Protein AF-A0A497BVE5-F1 (afdb_monomer_lite)

pLDDT: mean 70.33, std 19.02, range [39.22, 95.19]

Sequence (226 aa):
MTNMKIKPQHQETLQRAEALALQGHAAFGSSKENSFDLEADMTDLEQAGIMAPGQAQTVASAMAGPSPVVSPVAPPVQVEAPLQSPAIEEEPKEEGLSQDPVKRLDQVHKILSEQFPACPSKADLQQWKSIHGNIFFLQLDDEVFIYRYLKRQEWVQLNADPIWVKLNQDQKNEKLFVRCVLFPAFGPLDLLGREAGLIDALVGQIEMQSMFVDPYALAANSTIKL

Foldseek 3Di:
DDDDDDDPPVVVVVVVVVVVVPPPPPDDDDDDDDDDDDPDDDDDDDDDDDDDDDDDDDDDDDDDDDDDDDDDDDDDDDDDDDDDDDDDDDDDPPPDQDPPPLSNLVVVQVVCVVLPVPDDDSVLVVVCCVPQPKWKWFDDDSDIWIWGADDPVNVVVLVVDPVNVPDDPVVVLVVNCQVTIPPPNDDPPNCPPDDPCPSVLVSVVNCCNNVVDDVVVNPDGDMDID

Secondary structure (DSSP, 8-state):
-------GGGHHHHHHHHHHHSSSS--------------------------------------------------PPPP-------------------SSHHHHHHHHHHHHHHH-TTPPPHHHHHHHHHHHS-EEEEEETTEEEEEEPPPHHHHHHHHH-HHHHHS-HHHHHHHHHHHHEEES---TTTTTTS-TTHHHHHHHHHHHHTTSS-GGGSTTS-PEE-

Radius of gyration: 32.66 Å; chains: 1; bounding box: 87×85×74 Å

Structure (mmCIF, N/CA/C/O backbone):
data_AF-A0A497BVE5-F1
#
_entry.id   AF-A0A497BVE5-F1
#
loop_
_atom_site.group_PDB
_atom_site.id
_atom_site.type_symbol
_atom_site.label_atom_id
_atom_site.label_alt_id
_atom_site.label_comp_id
_atom_site.label_asym_id
_atom_site.label_entity_id
_atom_site.label_seq_id
_atom_site.pdbx_PDB_ins_code
_atom_site.Cartn_x
_atom_site.Cartn_y
_atom_site.Cartn_z
_atom_site.occupancy
_atom_site.B_iso_or_equiv
_atom_site.auth_seq_id
_atom_site.auth_comp_id
_atom_site.auth_asym_id
_atom_site.auth_atom_id
_atom_site.pdbx_PDB_model_num
ATOM 1 N N . MET A 1 1 ? -1.881 -53.841 23.954 1.00 43.75 1 MET A N 1
ATOM 2 C CA . MET A 1 1 ? -0.699 -53.244 24.611 1.00 43.75 1 MET A CA 1
ATOM 3 C C . MET A 1 1 ? 0.537 -53.694 23.847 1.00 43.75 1 MET A C 1
ATOM 5 O O . MET A 1 1 ? 1.033 -54.786 24.081 1.00 43.75 1 MET A O 1
ATOM 9 N N . THR A 1 2 ? 0.967 -52.909 22.863 1.00 48.16 2 THR A N 1
ATOM 10 C CA . THR A 1 2 ? 2.058 -53.248 21.936 1.00 48.16 2 THR A CA 1
ATOM 11 C C . THR A 1 2 ? 3.145 -52.190 22.087 1.00 48.16 2 THR A C 1
ATOM 13 O O . THR A 1 2 ? 2.969 -51.049 21.674 1.00 48.16 2 THR A O 1
ATOM 16 N N . ASN A 1 3 ? 4.244 -52.562 22.745 1.00 47.22 3 ASN A N 1
ATOM 17 C CA . ASN A 1 3 ? 5.408 -51.705 22.969 1.00 47.22 3 ASN A CA 1
ATOM 18 C C . ASN A 1 3 ? 6.236 -51.608 21.679 1.00 47.22 3 ASN A C 1
ATOM 20 O O . ASN A 1 3 ? 6.893 -52.576 21.289 1.00 47.22 3 ASN A O 1
ATOM 24 N N . MET A 1 4 ? 6.219 -50.446 21.023 1.00 55.72 4 MET A N 1
ATOM 25 C CA . MET A 1 4 ? 7.115 -50.148 19.905 1.00 55.72 4 MET A CA 1
ATOM 26 C C . MET A 1 4 ? 8.491 -49.729 20.438 1.00 55.72 4 MET A C 1
ATOM 28 O O . MET A 1 4 ? 8.654 -48.672 21.040 1.00 55.72 4 MET A O 1
ATOM 32 N N . LYS A 1 5 ? 9.494 -50.580 20.201 1.00 56.22 5 LYS A N 1
ATOM 33 C CA . LYS A 1 5 ? 10.919 -50.282 20.397 1.00 56.22 5 LYS A CA 1
ATOM 34 C C . LYS A 1 5 ? 11.373 -49.273 19.338 1.00 56.22 5 LYS A C 1
ATOM 36 O O . LYS A 1 5 ? 11.512 -49.620 18.167 1.00 56.22 5 LYS A O 1
ATOM 41 N N . ILE A 1 6 ? 11.602 -48.034 19.762 1.00 58.66 6 ILE A N 1
ATOM 42 C CA . ILE A 1 6 ? 12.194 -46.974 18.939 1.00 58.66 6 ILE A CA 1
ATOM 43 C C . ILE A 1 6 ? 13.688 -47.286 18.761 1.00 58.66 6 ILE A C 1
ATOM 45 O O . ILE A 1 6 ? 14.388 -47.605 19.722 1.00 58.66 6 ILE A O 1
ATOM 49 N N . LYS A 1 7 ? 14.158 -47.268 17.509 1.00 55.59 7 LYS A N 1
ATOM 50 C CA . LYS A 1 7 ? 15.545 -47.578 17.134 1.00 55.59 7 LYS A CA 1
ATOM 51 C C . LYS A 1 7 ? 16.508 -46.478 17.633 1.00 55.59 7 LYS A C 1
ATOM 53 O O . LYS A 1 7 ? 16.172 -45.300 17.532 1.00 55.59 7 LYS A O 1
ATOM 58 N N . PRO A 1 8 ? 17.729 -46.832 18.074 1.00 56.91 8 PRO A N 1
ATOM 59 C CA . PRO A 1 8 ? 18.673 -45.921 18.737 1.00 56.91 8 PRO A CA 1
ATOM 60 C C . PRO A 1 8 ? 19.319 -44.847 17.840 1.00 56.91 8 PRO A C 1
ATOM 62 O O . PRO A 1 8 ? 20.098 -44.044 18.333 1.00 56.91 8 PRO A O 1
ATOM 65 N N . GLN A 1 9 ? 18.997 -44.771 16.543 1.00 54.72 9 GLN A N 1
ATOM 66 C CA . GLN A 1 9 ? 19.606 -43.781 15.640 1.00 54.72 9 GLN A CA 1
ATOM 67 C C . GLN A 1 9 ? 18.958 -42.388 15.656 1.00 54.72 9 GLN A C 1
ATOM 69 O O . GLN A 1 9 ? 19.494 -41.471 15.044 1.00 54.72 9 GLN A O 1
ATOM 74 N N . HIS A 1 10 ? 17.839 -42.191 16.358 1.00 55.78 10 HIS A N 1
ATOM 75 C CA . HIS A 1 10 ? 17.181 -40.877 16.431 1.00 55.78 10 HIS A CA 1
ATOM 76 C C . HIS A 1 10 ? 17.547 -40.047 17.667 1.00 55.78 10 HIS A C 1
ATOM 78 O O . HIS A 1 10 ? 17.205 -38.871 17.740 1.00 55.78 10 HIS A O 1
ATOM 84 N N . GLN A 1 11 ? 18.265 -40.630 18.629 1.00 56.69 11 GLN A N 1
ATOM 85 C CA . GLN A 1 11 ? 18.620 -39.930 19.865 1.00 56.69 11 GLN A CA 1
ATOM 86 C C . GLN A 1 11 ? 19.861 -39.037 19.698 1.00 56.69 11 GLN A C 1
ATOM 88 O O . GLN A 1 11 ? 19.972 -38.002 20.349 1.00 56.69 11 GLN A O 1
ATOM 93 N N . GLU A 1 12 ? 20.754 -39.383 18.767 1.00 56.56 12 GLU A N 1
ATOM 94 C CA . GLU A 1 12 ? 21.994 -38.636 18.516 1.00 56.56 12 GLU A CA 1
ATOM 95 C C . GLU A 1 12 ? 21.750 -37.336 17.725 1.00 56.56 12 GLU A C 1
ATOM 97 O O . GLU A 1 12 ? 22.454 -36.343 17.900 1.00 56.56 12 GLU A O 1
ATOM 102 N N . THR A 1 13 ? 20.699 -37.291 16.898 1.00 58.03 13 THR A N 1
ATOM 103 C CA . THR A 1 13 ? 20.343 -36.094 16.116 1.00 58.03 13 THR A CA 1
ATOM 104 C C . THR A 1 13 ? 19.732 -34.994 16.988 1.00 58.03 13 THR A C 1
ATOM 106 O O . THR A 1 13 ? 19.960 -33.814 16.734 1.00 58.03 13 THR A O 1
ATOM 109 N N . LEU A 1 14 ? 19.010 -35.371 18.048 1.00 55.72 14 LEU A N 1
ATOM 110 C CA . LEU A 1 14 ? 18.392 -34.432 18.988 1.00 55.72 14 LEU A CA 1
ATOM 111 C C . LEU A 1 14 ? 19.425 -33.785 19.923 1.00 55.72 14 LEU A C 1
ATOM 113 O O . LEU A 1 14 ? 19.377 -32.577 20.133 1.00 55.72 14 LEU A O 1
ATOM 117 N N . GLN A 1 15 ? 20.433 -34.535 20.380 1.00 60.16 15 GLN A N 1
ATOM 118 C CA . GLN A 1 15 ? 21.501 -33.968 21.218 1.00 60.16 15 GLN A CA 1
ATOM 119 C C . GLN A 1 15 ? 22.413 -32.992 20.458 1.00 60.16 15 GLN A C 1
ATOM 121 O O . GLN A 1 15 ? 22.968 -32.066 21.049 1.00 60.16 15 GLN A O 1
ATOM 126 N N . ARG A 1 16 ? 22.546 -33.145 19.133 1.00 57.59 16 ARG A N 1
ATOM 127 C CA . ARG A 1 16 ? 23.357 -32.238 18.306 1.00 57.59 16 ARG A CA 1
ATOM 128 C C . ARG A 1 16 ? 22.659 -30.903 18.015 1.00 57.59 16 ARG A C 1
ATOM 130 O O . ARG A 1 16 ? 23.346 -29.914 17.775 1.00 57.59 16 ARG A O 1
ATOM 137 N N . ALA A 1 17 ? 21.325 -30.861 18.073 1.00 56.47 17 ALA A N 1
ATOM 138 C CA . ALA A 1 17 ? 20.549 -29.634 17.888 1.00 56.47 17 ALA A CA 1
ATOM 139 C C . ALA A 1 17 ? 20.583 -28.723 19.132 1.00 56.47 17 ALA A C 1
ATOM 141 O O . ALA A 1 17 ? 20.681 -27.507 18.985 1.00 56.47 17 ALA A O 1
ATOM 142 N N . GLU A 1 18 ? 20.596 -29.281 20.349 1.00 56.81 18 GLU A N 1
ATOM 143 C CA . GLU A 1 18 ? 20.697 -28.476 21.581 1.00 56.81 18 GLU A CA 1
ATOM 144 C C . GLU A 1 18 ? 22.086 -27.844 21.783 1.00 56.81 18 GLU A C 1
ATOM 146 O O . GLU A 1 18 ? 22.188 -26.730 22.295 1.00 56.81 18 GLU A O 1
ATOM 151 N N . ALA A 1 19 ? 23.162 -28.485 21.314 1.00 54.94 19 ALA A N 1
ATOM 152 C CA . ALA A 1 19 ? 24.517 -27.937 21.436 1.00 54.94 19 ALA A CA 1
ATOM 153 C C . ALA A 1 19 ? 24.756 -26.674 20.579 1.00 54.94 19 ALA A C 1
ATOM 155 O O . ALA A 1 19 ? 25.631 -25.870 20.898 1.00 54.94 19 ALA A O 1
ATOM 156 N N . LEU A 1 20 ? 23.970 -26.467 19.516 1.00 55.69 20 LEU A N 1
ATOM 157 C CA . LEU A 1 20 ? 24.092 -25.309 18.619 1.00 55.69 20 LEU A CA 1
ATOM 158 C C . LEU A 1 20 ? 23.331 -24.070 19.122 1.00 55.69 20 LEU A C 1
ATOM 160 O O . LEU A 1 20 ? 23.640 -22.956 18.705 1.00 55.69 20 LEU A O 1
ATOM 164 N N . ALA A 1 21 ? 22.393 -24.232 20.061 1.00 53.00 21 ALA A N 1
ATOM 165 C CA . ALA A 1 21 ? 21.618 -23.124 20.624 1.00 53.00 21 ALA A CA 1
ATOM 166 C C . ALA A 1 21 ? 22.360 -22.352 21.737 1.00 53.00 21 ALA A C 1
ATOM 168 O O . ALA A 1 21 ? 22.013 -21.212 22.036 1.00 53.00 21 ALA A O 1
ATOM 169 N N . LEU A 1 22 ? 23.410 -22.932 22.332 1.00 51.59 22 LEU A N 1
ATOM 170 C CA . LEU A 1 22 ? 24.156 -22.326 23.446 1.00 51.59 22 LEU A CA 1
ATOM 171 C C . LEU A 1 22 ? 25.3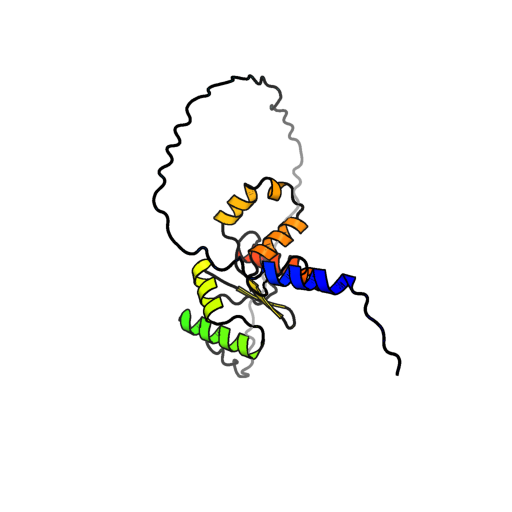93 -21.514 23.025 1.00 51.59 22 LEU A C 1
ATOM 173 O O . LEU A 1 22 ? 26.017 -20.882 23.873 1.00 51.59 22 LEU A O 1
ATOM 177 N N . GLN A 1 23 ? 25.740 -21.477 21.734 1.00 52.12 23 GLN A N 1
ATOM 178 C CA . GLN A 1 23 ? 26.940 -20.775 21.249 1.00 52.12 23 GLN A CA 1
ATOM 179 C C . GLN A 1 23 ? 26.662 -19.369 20.676 1.00 52.12 23 GLN A C 1
ATOM 181 O O . GLN A 1 23 ? 27.595 -18.666 20.301 1.00 52.12 23 GLN A O 1
ATOM 186 N N . GLY A 1 24 ? 25.399 -18.925 20.643 1.00 47.12 24 GLY A N 1
ATOM 187 C CA . GLY A 1 24 ? 24.989 -17.655 20.020 1.00 47.12 24 GLY A CA 1
ATOM 188 C C . GLY A 1 24 ? 24.884 -16.425 20.935 1.00 47.12 24 GLY A C 1
ATOM 189 O O . GLY A 1 24 ? 24.579 -15.345 20.442 1.00 47.12 24 GLY A O 1
ATOM 190 N N . HIS A 1 25 ? 25.117 -16.540 22.248 1.00 49.88 25 HIS A N 1
ATOM 191 C CA . HIS A 1 25 ? 24.828 -15.463 23.219 1.00 49.88 25 HIS A CA 1
ATOM 192 C C . HIS A 1 25 ? 26.053 -14.841 23.913 1.00 49.88 25 HIS A C 1
ATOM 194 O O . HIS A 1 25 ? 25.940 -14.293 25.007 1.00 49.88 25 HIS A O 1
ATOM 200 N N . ALA A 1 26 ? 27.225 -14.852 23.275 1.00 50.94 26 ALA A N 1
ATOM 201 C CA . ALA A 1 26 ? 28.410 -14.176 23.812 1.00 50.94 26 ALA A CA 1
ATOM 202 C C . ALA A 1 26 ? 29.234 -13.474 22.720 1.00 50.94 26 ALA A C 1
ATOM 204 O O . ALA A 1 26 ? 30.356 -13.870 22.428 1.00 50.94 26 ALA A O 1
ATOM 205 N N . ALA A 1 27 ? 28.683 -12.420 22.114 1.00 47.59 27 ALA A N 1
ATOM 206 C CA . ALA A 1 27 ? 29.469 -11.462 21.329 1.00 47.59 27 ALA A CA 1
ATOM 207 C C . ALA A 1 27 ? 28.805 -10.074 21.322 1.00 47.59 27 ALA A C 1
ATOM 209 O O . ALA A 1 27 ? 28.467 -9.523 20.279 1.00 47.59 27 ALA A O 1
ATOM 210 N N . PHE A 1 28 ? 28.600 -9.508 22.513 1.00 45.62 28 PHE A N 1
ATOM 211 C CA . PHE A 1 28 ? 28.356 -8.078 22.689 1.00 45.62 28 PHE A CA 1
ATOM 212 C C . PHE A 1 28 ? 29.587 -7.494 23.388 1.00 45.62 28 PHE A C 1
ATOM 214 O O . PHE A 1 28 ? 29.815 -7.770 24.564 1.00 45.62 28 PHE A O 1
ATOM 221 N N . GLY A 1 29 ? 30.404 -6.726 22.663 1.00 40.31 29 GLY A N 1
ATOM 222 C CA . GLY A 1 29 ? 31.497 -5.970 23.273 1.00 40.31 29 GLY A CA 1
ATOM 223 C C . GLY A 1 29 ? 32.667 -5.625 22.351 1.00 40.31 29 GLY A C 1
ATOM 224 O O . GLY A 1 29 ? 33.556 -6.439 22.155 1.00 40.31 29 GLY A O 1
ATOM 225 N N . SER A 1 30 ? 32.714 -4.350 21.953 1.00 46.59 30 SER A N 1
ATOM 226 C CA . SER A 1 30 ? 33.932 -3.526 21.850 1.00 46.59 30 SER A CA 1
ATOM 227 C C . SER A 1 30 ? 34.953 -3.791 20.726 1.00 46.59 30 SER A C 1
ATOM 229 O O . SER A 1 30 ? 35.772 -4.700 20.806 1.00 46.59 30 SER A O 1
ATOM 231 N N . SER A 1 31 ? 34.997 -2.885 19.741 1.00 44.16 31 SER A N 1
ATOM 232 C CA . SER A 1 31 ? 36.215 -2.359 19.076 1.00 44.16 31 SER A CA 1
ATOM 233 C C . SER A 1 31 ? 35.780 -1.198 18.174 1.00 44.16 31 SER A C 1
ATOM 235 O O . SER A 1 31 ? 34.932 -1.378 17.309 1.00 44.16 31 SER A O 1
ATOM 237 N N . LYS A 1 32 ? 36.066 0.060 18.528 1.00 46.16 32 LYS A N 1
ATOM 238 C CA . LYS A 1 32 ? 37.313 0.795 18.244 1.00 46.16 32 LYS A CA 1
ATOM 239 C C . LYS A 1 32 ? 37.744 0.721 16.777 1.00 46.16 32 LYS A C 1
ATOM 241 O O . LYS A 1 32 ? 38.195 -0.314 16.312 1.00 46.16 32 LYS A O 1
ATOM 246 N N . GLU A 1 33 ? 37.591 1.873 16.122 1.00 52.62 33 GLU A N 1
ATOM 247 C CA . GLU A 1 33 ? 38.608 2.530 15.297 1.00 52.62 33 GLU A CA 1
ATOM 248 C C . GLU A 1 33 ? 39.354 1.617 14.319 1.00 52.62 33 GLU A C 1
ATOM 250 O O . GLU A 1 33 ? 40.388 1.053 14.653 1.00 52.62 33 GLU A O 1
ATOM 255 N N . ASN A 1 34 ? 38.874 1.561 13.076 1.00 43.50 34 ASN A N 1
ATOM 256 C CA . ASN A 1 34 ? 39.740 1.259 11.945 1.00 43.50 34 ASN A CA 1
ATOM 257 C C . ASN A 1 34 ? 39.476 2.277 10.834 1.00 43.50 34 ASN A C 1
ATOM 259 O O . ASN A 1 34 ? 38.485 2.205 10.108 1.00 43.50 34 ASN A O 1
ATOM 263 N N . SER A 1 35 ? 40.376 3.259 10.776 1.00 49.34 35 SER A N 1
ATOM 264 C CA . SER A 1 35 ? 40.648 4.080 9.603 1.00 49.34 35 SER A CA 1
ATOM 265 C C . SER A 1 35 ? 41.028 3.146 8.460 1.00 49.34 35 SER A C 1
ATOM 267 O O . SER A 1 35 ? 41.951 2.345 8.611 1.00 49.34 35 SER A O 1
ATOM 269 N N . PHE A 1 36 ? 40.310 3.216 7.347 1.00 44.09 36 PHE A N 1
ATOM 270 C CA . PHE A 1 36 ? 40.710 2.552 6.116 1.00 44.09 36 PHE A CA 1
ATOM 271 C C . PHE A 1 36 ? 40.737 3.609 5.018 1.00 44.09 36 PHE A C 1
ATOM 273 O O . PHE A 1 36 ? 39.707 3.974 4.452 1.00 44.09 36 PHE A O 1
ATOM 280 N N . ASP A 1 37 ? 41.938 4.142 4.808 1.00 48.84 37 ASP A N 1
ATOM 281 C CA . ASP A 1 37 ? 42.332 4.872 3.614 1.00 48.84 37 ASP A CA 1
ATOM 282 C C . ASP A 1 37 ? 41.996 4.037 2.377 1.00 48.84 37 ASP A C 1
ATOM 284 O O . ASP A 1 37 ? 42.412 2.884 2.248 1.00 48.84 37 ASP A O 1
ATOM 288 N N . LEU A 1 38 ? 41.228 4.631 1.468 1.00 54.12 38 LEU A N 1
ATOM 289 C CA . LEU A 1 38 ? 40.965 4.083 0.145 1.00 54.12 38 LEU A CA 1
ATOM 290 C C . LEU A 1 38 ? 41.397 5.129 -0.886 1.00 54.12 38 LEU A C 1
ATOM 292 O O . LEU A 1 38 ? 40.584 5.774 -1.544 1.00 54.12 38 LEU A O 1
ATOM 296 N N . GLU A 1 39 ? 42.713 5.309 -0.988 1.00 48.97 39 GLU A N 1
ATOM 297 C CA . GLU A 1 39 ? 43.341 5.779 -2.219 1.00 48.97 39 GLU A CA 1
ATOM 298 C C . GLU A 1 39 ? 43.291 4.626 -3.229 1.00 48.97 39 GLU A C 1
ATOM 300 O O . GLU A 1 39 ? 43.997 3.626 -3.100 1.00 48.97 39 GLU A O 1
ATOM 305 N N . ALA A 1 40 ? 42.419 4.754 -4.227 1.00 53.69 40 ALA A N 1
ATOM 306 C CA . ALA A 1 40 ? 42.476 3.966 -5.449 1.00 53.69 40 ALA A CA 1
ATOM 307 C C . ALA A 1 40 ? 42.681 4.933 -6.615 1.00 53.69 40 ALA A C 1
ATOM 309 O O . ALA A 1 40 ? 41.759 5.599 -7.086 1.00 53.69 40 ALA A O 1
ATOM 310 N N . ASP A 1 41 ? 43.947 5.020 -6.994 1.00 45.97 41 ASP A N 1
ATOM 311 C CA . ASP A 1 41 ? 44.478 5.648 -8.188 1.00 45.97 41 ASP A CA 1
ATOM 312 C C . ASP A 1 41 ? 44.176 4.808 -9.447 1.00 45.97 41 ASP A C 1
ATOM 314 O O . ASP A 1 41 ? 44.023 3.588 -9.378 1.00 45.97 41 ASP A O 1
ATOM 318 N N . MET A 1 42 ? 44.170 5.501 -10.590 1.00 44.16 42 MET A N 1
ATOM 319 C CA . MET A 1 42 ? 44.352 4.995 -11.956 1.00 44.16 42 MET A CA 1
ATOM 320 C C . MET A 1 42 ? 43.354 3.964 -12.521 1.00 44.16 42 MET A C 1
ATOM 322 O O . MET A 1 42 ? 43.432 2.766 -12.270 1.00 44.16 42 MET A O 1
ATOM 326 N N . THR A 1 43 ? 42.565 4.385 -13.518 1.00 56.88 43 THR A N 1
ATOM 327 C CA . THR A 1 43 ? 42.919 4.097 -14.927 1.00 56.88 43 THR A CA 1
ATOM 328 C C . THR A 1 43 ? 42.036 4.861 -15.916 1.00 56.88 43 THR A C 1
ATOM 330 O O . THR A 1 43 ? 40.827 4.676 -16.012 1.00 56.88 43 THR A O 1
ATOM 333 N N . ASP A 1 44 ? 42.718 5.728 -16.655 1.00 52.38 44 ASP A N 1
ATOM 334 C CA . ASP A 1 44 ? 42.371 6.272 -17.962 1.00 52.38 44 ASP A CA 1
ATOM 335 C C . ASP A 1 44 ? 42.436 5.123 -18.986 1.00 52.38 44 ASP A C 1
ATOM 337 O O . ASP A 1 44 ? 43.468 4.452 -19.043 1.00 52.38 44 ASP A O 1
ATOM 341 N N . LEU A 1 45 ? 41.363 4.845 -19.741 1.00 51.22 45 LEU A N 1
ATOM 342 C CA . LEU A 1 45 ? 41.444 4.063 -20.983 1.00 51.22 45 LEU A CA 1
ATOM 343 C C . LEU A 1 45 ? 40.172 4.195 -21.853 1.00 51.22 45 LEU A C 1
ATOM 345 O O . LEU A 1 45 ? 39.066 3.909 -21.404 1.00 51.22 45 LEU A O 1
ATOM 349 N N . GLU A 1 46 ? 40.410 4.548 -23.124 1.00 50.00 46 GLU A N 1
ATOM 350 C CA . GLU A 1 46 ? 39.580 4.344 -24.334 1.00 50.00 46 GLU A CA 1
ATOM 351 C C . GLU A 1 46 ? 38.267 5.148 -24.426 1.00 50.00 46 GLU A C 1
ATOM 353 O O . GLU A 1 46 ? 37.297 4.913 -23.721 1.00 50.00 46 GLU A O 1
ATOM 358 N N . 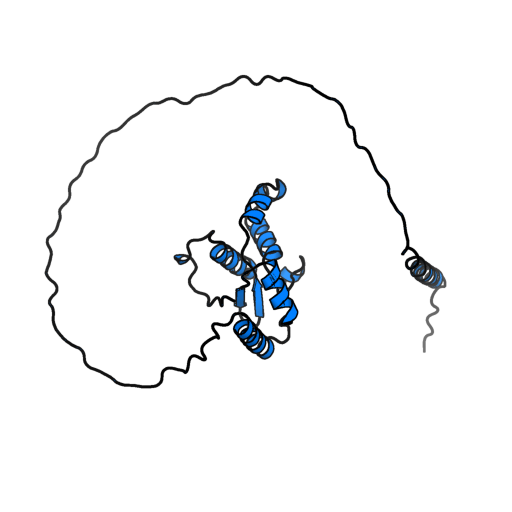GLN A 1 47 ? 38.101 6.150 -25.297 1.00 52.38 47 GLN A N 1
ATOM 359 C CA . GLN A 1 47 ? 38.533 6.320 -26.693 1.00 52.38 47 GLN A CA 1
ATOM 360 C C . GLN A 1 47 ? 38.054 5.213 -27.654 1.00 52.38 47 GLN A C 1
ATOM 362 O O . GLN A 1 47 ? 38.836 4.538 -28.306 1.00 52.38 47 GLN A O 1
ATOM 367 N N . ALA A 1 48 ? 36.733 5.112 -27.812 1.00 45.81 48 ALA A N 1
ATOM 368 C CA . ALA A 1 48 ? 36.073 4.627 -29.026 1.00 45.81 48 ALA A CA 1
ATOM 369 C C . ALA A 1 48 ? 34.835 5.524 -29.243 1.00 45.81 48 ALA A C 1
ATOM 371 O O . ALA A 1 48 ? 34.014 5.683 -28.350 1.00 45.81 48 ALA A O 1
ATOM 372 N N . GLY A 1 49 ? 34.674 6.267 -30.336 1.00 45.31 49 GLY A N 1
ATOM 373 C CA . GLY A 1 49 ? 34.824 5.794 -31.703 1.00 45.31 49 GLY A CA 1
ATOM 374 C C . GLY A 1 49 ? 33.511 5.161 -32.161 1.00 45.31 49 GLY A C 1
ATOM 375 O O . GLY A 1 49 ? 33.476 3.962 -32.395 1.00 45.31 49 GLY A O 1
ATOM 376 N N . ILE A 1 50 ? 32.427 5.943 -32.272 1.00 52.16 50 ILE A N 1
ATOM 377 C CA . ILE A 1 50 ? 31.204 5.487 -32.946 1.00 52.16 50 ILE A CA 1
ATOM 378 C C . ILE A 1 50 ? 30.758 6.551 -33.948 1.00 52.16 50 ILE A C 1
ATOM 380 O O . ILE A 1 50 ? 30.256 7.620 -33.603 1.00 52.16 50 ILE A O 1
ATOM 384 N N . MET A 1 51 ? 31.024 6.227 -35.211 1.00 44.84 51 MET A N 1
ATOM 385 C CA . MET A 1 51 ? 30.519 6.889 -36.405 1.00 44.84 51 MET A CA 1
ATOM 386 C C . MET A 1 51 ? 29.009 6.639 -36.564 1.00 44.84 51 MET A C 1
ATOM 388 O O . MET A 1 51 ? 28.487 5.608 -36.148 1.00 44.84 51 MET A O 1
ATOM 392 N N . ALA A 1 52 ? 28.343 7.611 -37.190 1.00 47.56 52 ALA A N 1
ATOM 393 C CA . ALA A 1 52 ? 26.922 7.680 -37.553 1.00 47.56 52 ALA A CA 1
ATOM 394 C C . ALA A 1 52 ? 26.415 6.463 -38.378 1.00 47.56 52 ALA A C 1
ATOM 396 O O . ALA A 1 52 ? 27.247 5.701 -38.874 1.00 47.56 52 ALA A O 1
ATOM 397 N N . PRO A 1 53 ? 25.092 6.282 -38.616 1.00 52.81 53 PRO A N 1
ATOM 398 C CA . PRO A 1 53 ? 24.363 7.135 -39.576 1.00 52.81 53 PRO A CA 1
ATOM 399 C C . PRO A 1 53 ? 22.850 7.323 -39.302 1.00 52.81 53 PRO A C 1
ATOM 401 O O . PRO A 1 53 ? 22.227 6.568 -38.566 1.00 52.81 53 PRO A O 1
ATOM 404 N N . GLY A 1 54 ? 22.225 8.260 -40.026 1.00 39.22 54 GLY A N 1
ATOM 405 C CA . GLY A 1 54 ? 20.917 7.957 -40.625 1.00 39.22 54 GLY A CA 1
ATOM 406 C C . GLY A 1 54 ? 19.726 8.855 -40.284 1.00 39.22 54 GLY A C 1
ATOM 407 O O . GLY A 1 54 ? 18.954 8.560 -39.388 1.00 39.22 54 GLY A O 1
ATOM 408 N N . GLN A 1 55 ? 19.516 9.843 -41.157 1.00 47.16 55 GLN A N 1
ATOM 409 C CA . GLN A 1 55 ? 18.214 10.256 -41.706 1.00 47.16 55 GLN A CA 1
ATOM 410 C C . GLN A 1 55 ? 17.182 10.937 -40.790 1.00 47.16 55 GLN A C 1
ATOM 412 O O . GLN A 1 55 ? 16.340 10.305 -40.165 1.00 47.16 55 GLN A O 1
ATOM 417 N N . ALA A 1 56 ? 17.109 12.262 -40.914 1.00 45.22 56 ALA A N 1
ATOM 418 C CA . ALA A 1 56 ? 15.848 12.984 -40.799 1.00 45.22 56 ALA A CA 1
ATOM 419 C C . ALA A 1 56 ? 15.884 14.209 -41.720 1.00 45.22 56 ALA A C 1
ATOM 421 O O . ALA A 1 56 ? 16.522 15.203 -41.385 1.00 45.22 56 ALA A O 1
ATOM 422 N N . GLN A 1 57 ? 15.210 14.144 -42.873 1.00 42.22 57 GLN A N 1
ATOM 423 C CA . GLN A 1 57 ? 14.628 15.342 -43.482 1.00 42.22 57 GLN A CA 1
ATOM 424 C C . GLN A 1 57 ? 13.572 15.017 -44.549 1.00 42.22 57 GLN A C 1
ATOM 426 O O . GLN A 1 57 ? 13.850 14.405 -45.573 1.00 42.22 57 GLN A O 1
ATOM 431 N N . THR A 1 58 ? 12.364 15.502 -44.247 1.00 44.00 58 THR A N 1
ATOM 432 C CA . THR A 1 58 ? 11.420 16.200 -45.135 1.00 44.00 58 THR A CA 1
ATOM 433 C C . THR A 1 58 ? 11.036 15.560 -46.465 1.00 44.00 58 THR A C 1
ATOM 435 O O . THR A 1 58 ? 11.770 15.672 -47.437 1.00 44.00 58 THR A O 1
ATOM 438 N N . VAL A 1 59 ? 9.765 15.157 -46.564 1.00 51.81 59 VAL A N 1
ATOM 439 C CA . VAL A 1 59 ? 8.896 15.628 -47.653 1.00 51.81 59 VAL A CA 1
ATOM 440 C C . VAL A 1 59 ? 7.492 15.919 -47.124 1.00 51.81 59 VAL A C 1
ATOM 442 O O . VAL A 1 59 ? 6.874 15.119 -46.428 1.00 51.81 59 VAL A O 1
ATOM 445 N N . ALA A 1 60 ? 7.028 17.121 -47.446 1.00 45.97 60 ALA A N 1
ATOM 446 C CA . ALA A 1 60 ? 5.670 17.589 -47.268 1.00 45.97 60 ALA A CA 1
ATOM 447 C C . ALA A 1 60 ? 4.723 16.929 -48.282 1.00 45.97 60 ALA A C 1
ATOM 449 O O . ALA A 1 60 ? 5.123 16.642 -49.409 1.00 45.97 60 ALA A O 1
ATOM 450 N N . SER A 1 61 ? 3.445 16.807 -47.928 1.00 52.38 61 SER A N 1
ATOM 451 C CA . SER A 1 61 ? 2.344 17.050 -48.869 1.00 52.38 61 SER A CA 1
ATOM 452 C C . SER A 1 61 ? 1.045 17.278 -48.110 1.00 52.38 61 SER A C 1
ATOM 454 O O . SER A 1 61 ? 0.434 16.366 -47.561 1.00 52.38 61 SER A O 1
ATOM 456 N N . ALA A 1 62 ? 0.652 18.548 -48.095 1.00 47.94 62 ALA A N 1
ATOM 457 C CA . ALA A 1 62 ? -0.729 18.973 -47.976 1.00 47.94 62 ALA A CA 1
ATOM 458 C C . ALA A 1 62 ? -1.526 18.457 -49.181 1.00 47.94 62 ALA A C 1
ATOM 460 O O . ALA A 1 62 ? -0.962 18.401 -50.266 1.00 47.94 62 ALA A O 1
ATOM 461 N N . MET A 1 63 ? -2.822 18.177 -49.016 1.00 51.56 63 MET A N 1
ATOM 462 C CA . MET A 1 63 ? -3.878 18.683 -49.904 1.00 51.56 63 MET A CA 1
ATOM 463 C C . MET A 1 63 ? -5.280 18.261 -49.434 1.00 51.56 63 MET A C 1
ATOM 465 O O . MET A 1 63 ? -5.546 17.095 -49.173 1.00 51.56 63 MET A O 1
ATOM 469 N N . ALA A 1 64 ? -6.157 19.267 -49.476 1.00 43.28 64 ALA A N 1
ATOM 470 C CA . ALA A 1 64 ? -7.573 19.221 -49.835 1.00 43.28 64 ALA A CA 1
ATOM 471 C C . ALA A 1 64 ? -8.614 18.706 -48.823 1.00 43.28 64 ALA A C 1
ATOM 473 O O . ALA A 1 64 ? -8.814 17.513 -48.633 1.00 43.28 64 ALA A O 1
ATOM 474 N N . GLY A 1 65 ? -9.422 19.663 -48.348 1.00 40.50 65 GLY A N 1
ATOM 475 C CA . GLY A 1 65 ? -10.852 19.443 -48.140 1.00 40.50 65 GLY A CA 1
ATOM 476 C C . GLY A 1 65 ? -11.522 20.418 -47.169 1.00 40.50 65 GLY A C 1
ATOM 477 O O . GLY A 1 65 ? -11.687 20.064 -46.007 1.00 40.50 65 GLY A O 1
ATOM 478 N N . PRO A 1 66 ? -11.971 21.614 -47.599 1.00 59.97 66 PRO A N 1
ATOM 479 C CA . PRO A 1 66 ? -13.028 22.325 -46.899 1.00 59.97 66 PRO A CA 1
ATOM 480 C C . PRO A 1 66 ? -14.388 21.807 -47.388 1.00 59.97 66 PRO A C 1
ATOM 482 O O . PRO A 1 66 ? -14.645 21.716 -48.588 1.00 59.97 66 PRO A O 1
ATOM 485 N N . SER A 1 67 ? -15.287 21.493 -46.464 1.00 51.41 67 SER A N 1
ATOM 486 C CA . SER A 1 67 ? -16.716 21.413 -46.766 1.00 51.41 67 SER A CA 1
ATOM 487 C C . SER A 1 67 ? -17.498 22.141 -45.674 1.00 51.41 67 SER A C 1
ATOM 489 O O . SER A 1 67 ? -17.330 21.820 -44.497 1.00 51.41 67 SER A O 1
ATOM 491 N N . PRO A 1 68 ? -18.308 23.149 -46.043 1.00 61.66 68 PRO A N 1
ATOM 492 C CA . PRO A 1 68 ? -19.128 23.918 -45.123 1.00 61.66 68 PRO A CA 1
ATOM 493 C C . PRO A 1 68 ? -20.509 23.273 -45.008 1.00 61.66 68 PRO A C 1
ATOM 495 O O . PRO A 1 68 ? -21.155 23.054 -46.028 1.00 61.66 68 PRO A O 1
ATOM 498 N N . VAL A 1 69 ? -21.012 23.031 -43.796 1.00 55.62 69 VAL A N 1
ATOM 499 C CA . VAL A 1 69 ? -22.444 22.754 -43.610 1.00 55.62 69 VAL A CA 1
ATOM 500 C C . VAL A 1 69 ? -22.966 23.393 -42.319 1.00 55.62 69 VAL A C 1
ATOM 502 O O . VAL A 1 69 ? -22.796 22.870 -41.227 1.00 55.62 69 VAL A O 1
ATOM 505 N N . VAL A 1 70 ? -23.600 24.551 -42.521 1.00 48.34 70 VAL A N 1
ATOM 506 C CA . VAL A 1 70 ? -24.929 24.941 -42.015 1.00 48.34 70 VAL A CA 1
ATOM 507 C C . VAL A 1 70 ? -25.155 24.923 -40.496 1.00 48.34 70 VAL A C 1
ATOM 509 O O . VAL A 1 70 ? -25.462 23.902 -39.888 1.00 48.34 70 VAL A O 1
ATOM 512 N N . SER A 1 71 ? -25.172 26.133 -39.930 1.00 56.62 71 SER A N 1
ATOM 513 C CA . SER A 1 71 ? -25.942 26.475 -38.731 1.00 56.62 71 SER A CA 1
ATOM 514 C C . SER A 1 71 ? -27.441 26.250 -38.947 1.00 56.62 71 SER A C 1
ATOM 516 O O . SER A 1 71 ? -27.970 26.641 -39.990 1.00 56.62 71 SER A O 1
ATOM 518 N N . PRO A 1 72 ? -28.162 25.818 -37.905 1.00 63.09 72 PRO A N 1
ATOM 519 C CA . PRO A 1 72 ? -29.502 26.327 -37.670 1.00 63.09 72 PRO A CA 1
ATOM 520 C C . PRO A 1 72 ? -29.600 27.103 -36.354 1.00 63.09 72 PRO A C 1
ATOM 522 O O . PRO A 1 72 ? -29.073 26.732 -35.308 1.00 63.09 72 PRO A O 1
ATOM 525 N N . VAL A 1 73 ? -30.301 28.219 -36.497 1.00 54.94 73 VAL A N 1
ATOM 526 C CA . VAL A 1 73 ? -30.716 29.210 -35.512 1.00 54.94 73 VAL A CA 1
ATOM 527 C C . VAL A 1 73 ? -31.571 28.602 -34.388 1.00 54.94 73 VAL A C 1
ATOM 529 O O . VAL A 1 73 ? -32.294 27.630 -34.590 1.00 54.94 73 VAL A O 1
ATOM 532 N N . ALA A 1 74 ? -31.463 29.234 -33.217 1.00 53.31 74 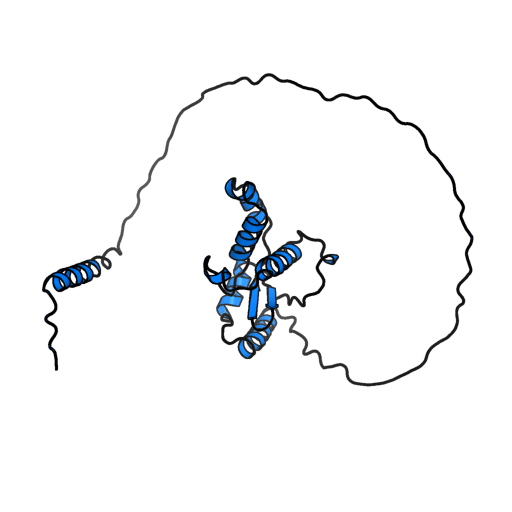ALA A N 1
ATOM 533 C CA . ALA A 1 74 ? -32.086 28.932 -31.929 1.00 53.31 74 ALA A CA 1
ATOM 534 C C . ALA A 1 74 ? -33.617 28.743 -31.930 1.00 53.31 74 ALA A C 1
ATOM 536 O O . ALA A 1 74 ? -34.321 29.204 -32.828 1.00 53.31 74 ALA A O 1
ATOM 537 N N . PRO A 1 75 ? -34.143 28.234 -30.806 1.00 67.75 75 PRO A N 1
ATOM 538 C CA . PRO A 1 75 ? -35.233 28.952 -30.147 1.00 67.75 75 PRO A CA 1
ATOM 539 C C . PRO A 1 75 ? -34.889 29.386 -28.702 1.00 67.75 75 PRO A C 1
ATOM 541 O O . PRO A 1 75 ? -34.137 28.701 -28.007 1.00 67.75 75 PRO A O 1
ATOM 544 N N . PRO A 1 76 ? -35.432 30.527 -28.233 1.00 61.00 76 PRO A N 1
ATOM 545 C CA . PRO A 1 76 ? -35.269 31.003 -26.862 1.00 61.00 76 PRO A CA 1
ATOM 546 C C . PRO A 1 76 ? -36.101 30.151 -25.894 1.00 61.00 76 PRO A C 1
ATOM 548 O O . PRO A 1 76 ? -37.315 30.023 -26.055 1.00 61.00 76 PRO A O 1
ATOM 551 N N . VAL A 1 77 ? -35.454 29.579 -24.876 1.00 58.09 77 VAL A N 1
ATOM 552 C CA . VAL A 1 77 ? -36.150 28.869 -23.795 1.00 58.09 77 VAL A CA 1
ATOM 553 C C . VAL A 1 77 ? -36.665 29.891 -22.786 1.00 58.09 77 VAL A C 1
ATOM 555 O O . VAL A 1 77 ? -35.926 30.744 -22.297 1.00 58.09 77 VAL A O 1
ATOM 558 N N . GLN A 1 78 ? -37.971 29.813 -22.554 1.00 55.44 78 GLN A N 1
ATOM 559 C CA . GLN A 1 78 ? -38.779 30.718 -21.753 1.00 55.44 78 GLN A CA 1
ATOM 560 C C . GLN A 1 78 ? -38.474 30.597 -20.254 1.00 55.44 78 GLN A C 1
ATOM 562 O O . GLN A 1 78 ? -38.228 29.514 -19.727 1.00 55.44 78 GLN A O 1
ATOM 567 N N . VAL A 1 79 ? -38.524 31.751 -19.593 1.00 59.00 79 VAL A N 1
ATOM 568 C CA . VAL A 1 79 ? -38.541 31.949 -18.142 1.00 59.00 79 VAL A CA 1
ATOM 569 C C . VAL A 1 79 ? -39.988 31.807 -17.664 1.00 59.00 79 VAL A C 1
ATOM 571 O O . VAL A 1 79 ? -40.815 32.561 -18.154 1.00 59.00 79 VAL A O 1
ATOM 574 N N . GLU A 1 80 ? -40.267 30.875 -16.745 1.00 45.69 80 GLU A N 1
ATOM 575 C CA . GLU A 1 80 ? -41.402 30.782 -15.787 1.00 45.69 80 GLU A CA 1
ATOM 576 C C . GLU A 1 80 ? -41.404 29.321 -15.268 1.00 45.69 80 GLU A C 1
ATOM 578 O O . GLU A 1 80 ? -41.226 28.402 -16.054 1.00 45.69 80 GLU A O 1
ATOM 583 N N . ALA A 1 81 ? -41.511 28.953 -13.990 1.00 54.16 81 ALA A N 1
ATOM 584 C CA . ALA A 1 81 ? -42.166 29.539 -12.829 1.00 54.16 81 ALA A CA 1
ATOM 585 C C . ALA A 1 81 ? -41.543 28.957 -11.523 1.00 54.16 81 ALA A C 1
ATOM 587 O O . ALA A 1 81 ? -40.822 27.956 -11.579 1.00 54.16 81 ALA A O 1
ATOM 588 N N . PRO A 1 82 ? -41.812 29.544 -10.340 1.00 52.97 82 PRO A N 1
ATOM 589 C CA . PRO A 1 82 ? -41.257 29.095 -9.065 1.00 52.97 82 PRO A CA 1
ATOM 590 C C . PRO A 1 82 ? -42.031 27.890 -8.511 1.00 52.97 82 PRO A C 1
ATOM 592 O O . PRO A 1 82 ? -43.208 27.995 -8.170 1.00 52.97 82 PRO A O 1
ATOM 595 N N . LEU A 1 83 ? -41.356 26.747 -8.380 1.00 48.31 83 LEU A N 1
ATOM 596 C CA . LEU A 1 83 ? -41.871 25.594 -7.644 1.00 48.31 83 LEU A CA 1
ATOM 597 C C . LEU A 1 83 ? -41.594 25.779 -6.148 1.00 48.31 83 LEU A C 1
ATOM 599 O O . LEU A 1 83 ? -40.468 25.650 -5.674 1.00 48.31 83 LEU A O 1
ATOM 603 N N . GLN A 1 84 ? -42.658 26.102 -5.418 1.00 55.31 84 GLN A N 1
ATOM 604 C CA . GLN A 1 84 ? -42.761 25.871 -3.984 1.00 55.31 84 GLN A CA 1
ATOM 605 C C . GLN A 1 84 ? -42.819 24.366 -3.692 1.00 55.31 84 GLN A C 1
ATOM 607 O O . GLN A 1 84 ? -43.446 23.623 -4.449 1.00 55.31 84 GLN A O 1
ATOM 612 N N . SER A 1 85 ? -42.299 24.006 -2.510 1.00 52.72 85 SER A N 1
ATOM 613 C CA . SER A 1 85 ? -42.542 22.809 -1.667 1.00 52.72 85 SER A CA 1
ATOM 614 C C . SER A 1 85 ? -41.292 21.938 -1.477 1.00 52.72 85 SER A C 1
ATOM 616 O O . SER A 1 85 ? -40.530 21.790 -2.428 1.00 52.72 85 SER A O 1
ATOM 618 N N . PRO A 1 86 ? -41.124 21.234 -0.340 1.00 47.88 86 PRO A N 1
ATOM 619 C CA . PRO A 1 86 ? -41.675 21.429 1.006 1.00 47.88 86 PRO A CA 1
ATOM 620 C C . PRO A 1 86 ? -40.582 21.413 2.104 1.00 47.88 86 PRO A C 1
ATOM 622 O O . PRO A 1 86 ? -39.445 21.004 1.892 1.00 47.88 86 PRO A O 1
ATOM 625 N N . ALA A 1 87 ? -40.954 21.849 3.307 1.00 59.38 87 ALA A N 1
ATOM 626 C CA . ALA A 1 87 ? -40.257 21.489 4.538 1.00 59.38 87 ALA A CA 1
ATOM 627 C C . ALA A 1 87 ? -40.428 19.982 4.806 1.00 59.38 87 ALA A C 1
ATOM 629 O O . ALA A 1 87 ? -41.560 19.526 4.692 1.00 59.38 87 ALA A O 1
ATOM 630 N N . ILE A 1 88 ? -39.339 19.273 5.138 1.00 52.38 88 ILE A N 1
ATOM 631 C CA . ILE A 1 88 ? -39.193 17.963 5.830 1.00 52.38 88 ILE A CA 1
ATOM 632 C C . ILE A 1 88 ? -37.665 17.812 6.014 1.00 52.38 88 ILE A C 1
ATOM 634 O O . ILE A 1 88 ? -36.932 17.822 5.031 1.00 52.38 88 ILE A O 1
ATOM 638 N N . GLU A 1 89 ? -37.129 18.116 7.196 1.00 55.88 89 GLU A N 1
ATOM 639 C CA . GLU A 1 89 ? -36.863 17.228 8.349 1.00 55.88 89 GLU A CA 1
ATOM 640 C C . GLU A 1 89 ? -35.431 16.673 8.347 1.00 55.88 89 GLU A C 1
ATOM 642 O O . GLU A 1 89 ? -35.006 15.974 7.436 1.00 55.88 89 GLU A O 1
ATOM 647 N N . GLU A 1 90 ? -34.738 17.046 9.426 1.00 55.16 90 GLU A N 1
ATOM 648 C CA . GLU A 1 90 ? -33.550 16.443 10.035 1.00 55.16 90 GLU A CA 1
ATOM 649 C C . GLU A 1 90 ? -32.374 16.099 9.113 1.00 55.16 90 GLU A C 1
ATOM 651 O O . GLU A 1 90 ? -32.192 14.971 8.658 1.00 55.16 90 GLU A O 1
ATOM 656 N N . GLU A 1 91 ? -31.475 17.080 8.970 1.00 44.62 91 GLU A N 1
ATOM 657 C CA . GLU A 1 91 ? -30.067 16.784 8.724 1.00 44.62 91 GLU A CA 1
ATOM 658 C C . GLU A 1 91 ? -29.561 15.803 9.799 1.00 44.62 91 GLU A C 1
ATOM 660 O O . GLU A 1 91 ? -29.691 16.087 10.999 1.00 44.62 91 GLU A O 1
ATOM 665 N N . PRO A 1 92 ? -28.953 14.665 9.419 1.00 45.50 92 PRO A N 1
ATOM 666 C CA . PRO A 1 92 ? -28.188 13.883 10.369 1.00 45.50 92 PRO A CA 1
ATOM 667 C C . PRO A 1 92 ? -27.077 14.781 10.913 1.00 45.50 92 PRO A C 1
ATOM 669 O O . PRO A 1 92 ? -26.339 15.402 10.151 1.00 45.50 92 PRO A O 1
ATOM 672 N N . LYS A 1 93 ? -26.969 14.865 12.245 1.00 40.50 93 LYS A N 1
ATOM 673 C CA . LYS A 1 93 ? -25.822 15.467 12.931 1.00 40.50 93 LYS A CA 1
ATOM 674 C C . LYS A 1 93 ? -24.546 14.849 12.363 1.00 40.50 93 LYS A C 1
ATOM 676 O O . LYS A 1 93 ? -24.154 13.760 12.774 1.00 40.50 93 LYS A O 1
ATOM 681 N N . GLU A 1 94 ? -23.888 15.553 11.450 1.00 46.00 94 GLU A N 1
ATOM 682 C CA . GLU A 1 94 ? -22.495 15.291 11.142 1.00 46.00 94 GLU A CA 1
ATOM 683 C C . GLU A 1 94 ? -21.717 15.575 12.428 1.00 46.00 94 GLU A C 1
ATOM 685 O O . GLU A 1 94 ? -21.540 16.725 12.840 1.00 46.00 94 GLU A O 1
ATOM 690 N N . GLU A 1 95 ? -21.310 14.516 13.130 1.00 47.62 95 GLU A N 1
ATOM 691 C CA . GLU A 1 95 ? -20.290 14.614 14.166 1.00 47.62 95 GLU A CA 1
ATOM 692 C C . GLU A 1 95 ? -19.025 15.152 13.500 1.00 47.62 95 GLU A C 1
ATOM 694 O O . GLU A 1 95 ? -18.241 14.413 12.905 1.00 47.62 95 GLU A O 1
ATOM 699 N N . GLY A 1 96 ? -18.873 16.476 13.555 1.00 47.94 96 GLY A N 1
ATOM 700 C CA . GLY A 1 96 ? -17.793 17.195 12.907 1.00 47.94 96 GLY A CA 1
ATOM 701 C C . GLY A 1 96 ? -16.451 16.584 13.282 1.00 47.94 96 GLY A C 1
ATOM 702 O O . GLY A 1 96 ? -16.015 16.673 14.433 1.00 47.94 96 GLY A O 1
ATOM 703 N N . LEU A 1 97 ? -15.791 15.971 12.294 1.00 54.84 97 LEU A N 1
ATOM 704 C CA . LEU A 1 97 ? -14.409 15.534 12.418 1.00 54.84 97 LEU A CA 1
ATOM 705 C C . LEU A 1 97 ? -13.592 16.720 12.924 1.00 54.84 97 LEU A C 1
ATOM 707 O O . LEU A 1 97 ? -13.548 17.776 12.285 1.00 54.84 97 LEU A O 1
ATOM 711 N N . SER A 1 98 ? -12.930 16.543 14.066 1.00 56.91 98 SER A N 1
ATOM 712 C CA . SER A 1 98 ? -12.118 17.608 14.643 1.00 56.91 98 SER A CA 1
ATOM 713 C C . SER A 1 98 ? -11.101 18.126 13.614 1.00 56.91 98 SER A C 1
ATOM 715 O O . SER A 1 98 ? -10.453 17.343 12.910 1.00 56.91 98 SER A O 1
ATOM 717 N N . GLN A 1 99 ? -10.970 19.453 13.511 1.00 58.22 99 GLN A N 1
ATOM 718 C CA . GLN A 1 99 ? -9.946 20.092 12.675 1.00 58.22 99 GLN A CA 1
ATOM 719 C C . GLN A 1 99 ? -8.537 19.921 13.264 1.00 58.22 99 GLN A C 1
ATOM 721 O O . GLN A 1 99 ? -7.550 20.057 12.545 1.00 58.22 99 GLN A O 1
ATOM 726 N N . ASP A 1 100 ? -8.434 19.571 14.552 1.00 66.38 100 ASP A N 1
ATOM 727 C CA . ASP A 1 100 ? -7.168 19.223 15.190 1.00 66.38 100 ASP A CA 1
ATOM 728 C C . ASP A 1 100 ? -6.670 17.855 14.673 1.00 66.38 100 ASP A C 1
ATOM 730 O O . ASP A 1 100 ? -7.325 16.832 14.910 1.00 66.38 100 ASP A O 1
ATOM 734 N N . PRO A 1 101 ? -5.479 17.773 14.046 1.00 65.69 101 PRO A N 1
ATOM 735 C CA . PRO A 1 101 ? -4.985 16.539 13.425 1.00 65.69 101 PRO A CA 1
ATOM 736 C C . PRO A 1 101 ? -4.734 15.411 14.434 1.00 65.69 101 PRO A C 1
ATOM 738 O O . PRO A 1 101 ? -4.763 14.237 14.066 1.00 65.69 101 PRO A O 1
ATOM 741 N N . VAL A 1 102 ? -4.492 15.758 15.702 1.00 67.56 102 VAL A N 1
ATOM 742 C CA . VAL A 1 102 ? -4.298 14.794 16.794 1.00 67.56 102 VAL A CA 1
ATOM 743 C C . VAL A 1 102 ? -5.637 14.198 17.228 1.00 67.56 102 VAL A C 1
ATOM 745 O O . VAL A 1 102 ? -5.770 12.980 17.279 1.00 67.56 102 VAL A O 1
ATOM 748 N N . LYS A 1 103 ? -6.658 15.037 17.453 1.00 73.94 103 LYS A N 1
ATOM 749 C CA . LYS A 1 103 ? -8.003 14.578 17.840 1.00 73.94 103 LYS A CA 1
ATOM 750 C C . LYS A 1 103 ? -8.679 13.786 16.723 1.00 73.94 103 LYS A C 1
ATOM 752 O O . LYS A 1 103 ? -9.384 12.822 17.001 1.00 73.94 103 LYS A O 1
ATOM 757 N N . ARG A 1 104 ? -8.422 14.150 15.462 1.00 79.56 104 ARG A N 1
ATOM 758 C CA . ARG A 1 104 ? -8.893 13.389 14.299 1.00 79.56 104 ARG A CA 1
ATOM 759 C C . ARG A 1 104 ? -8.316 11.971 14.280 1.00 79.56 104 ARG A C 1
ATOM 761 O O . ARG A 1 104 ? -9.045 11.027 14.003 1.00 79.56 104 ARG A O 1
ATOM 768 N N . LEU A 1 105 ? -7.033 11.811 14.607 1.00 80.19 105 LEU A N 1
ATOM 769 C CA . LEU A 1 105 ? -6.406 10.491 14.675 1.00 80.19 105 LEU A CA 1
ATOM 770 C C . LEU A 1 105 ? -6.990 9.635 15.807 1.00 80.19 105 LEU A C 1
ATOM 772 O O . LEU A 1 105 ? -7.232 8.451 15.604 1.00 80.19 105 LEU A O 1
ATOM 776 N N . ASP A 1 106 ? -7.241 10.234 16.974 1.00 82.12 106 ASP A N 1
ATOM 777 C CA . ASP A 1 106 ? -7.937 9.574 18.086 1.00 82.12 106 ASP A CA 1
ATOM 778 C C . ASP A 1 106 ? -9.329 9.076 17.683 1.00 82.12 106 ASP A C 1
ATOM 780 O O . ASP A 1 106 ? -9.682 7.928 17.951 1.00 82.12 106 ASP A O 1
ATOM 784 N N . GLN A 1 107 ? -10.100 9.924 17.001 1.00 82.25 107 GLN A N 1
ATOM 785 C CA . GLN A 1 107 ? -11.441 9.589 16.534 1.00 82.25 107 GLN A CA 1
ATOM 786 C C . GLN A 1 107 ? -11.413 8.460 15.497 1.00 82.25 107 GLN A C 1
ATOM 788 O O . GLN A 1 107 ? -12.168 7.500 15.624 1.00 82.25 107 GLN A O 1
ATOM 793 N N . VAL A 1 108 ? -10.506 8.526 14.516 1.00 81.81 108 VAL A N 1
ATOM 794 C CA . VAL A 1 108 ? -10.375 7.473 13.498 1.00 81.81 108 VAL A CA 1
ATOM 795 C C . VAL A 1 108 ? -9.900 6.160 14.109 1.00 81.81 108 VAL A C 1
ATOM 797 O O . VAL A 1 108 ? -10.490 5.125 13.823 1.00 81.81 108 VAL A O 1
ATOM 800 N N . HIS A 1 109 ? -8.912 6.179 15.007 1.00 86.06 109 HIS A N 1
ATOM 801 C CA . HIS A 1 109 ? -8.487 4.962 15.703 1.00 86.06 109 HIS A CA 1
ATOM 802 C C . HIS A 1 109 ? -9.633 4.343 16.508 1.00 86.06 109 HIS A C 1
ATOM 804 O O . HIS A 1 109 ? -9.810 3.131 16.466 1.00 86.06 109 HIS A O 1
ATOM 810 N N . LYS A 1 110 ? -10.433 5.156 17.211 1.00 86.38 110 LYS A N 1
ATOM 811 C CA . LYS A 1 110 ? -11.593 4.664 17.961 1.00 86.38 110 LYS A CA 1
ATOM 812 C C . LYS A 1 110 ? -12.575 3.930 17.040 1.00 86.38 110 LYS A C 1
ATOM 814 O O . LYS A 1 110 ? -12.863 2.764 17.290 1.00 86.38 110 LYS A O 1
ATOM 819 N N . ILE A 1 111 ? -12.998 4.574 15.951 1.00 85.12 111 ILE A N 1
ATOM 820 C CA . ILE A 1 111 ? -13.934 3.996 14.971 1.00 85.12 111 ILE A CA 1
ATOM 821 C C . ILE A 1 111 ? -13.375 2.698 14.373 1.00 85.12 111 ILE A C 1
ATOM 823 O O . ILE A 1 111 ? -14.090 1.705 14.264 1.00 85.12 111 ILE A O 1
ATOM 827 N N . LEU A 1 112 ? -12.089 2.687 14.012 1.00 83.25 112 LEU A N 1
ATOM 828 C CA . LEU A 1 112 ? -11.449 1.508 13.432 1.00 83.25 112 LEU A CA 1
ATOM 829 C C . LEU A 1 112 ? -11.316 0.365 14.436 1.00 83.25 112 LEU A C 1
ATOM 831 O O . LEU A 1 112 ? -11.555 -0.777 14.071 1.00 83.25 112 LEU A O 1
ATOM 835 N N . SER A 1 113 ? -10.980 0.656 15.693 1.00 85.75 113 SER A N 1
ATOM 836 C CA . SER A 1 113 ? -10.850 -0.364 16.739 1.00 85.75 113 SER A CA 1
ATOM 837 C C . SER A 1 113 ? -12.186 -0.997 17.136 1.00 85.75 113 SER A C 1
ATOM 839 O O . SER A 1 113 ? -12.213 -2.149 17.559 1.00 85.75 113 SER A O 1
ATOM 841 N N . GLU A 1 114 ? -13.292 -0.260 16.990 1.00 86.62 114 GLU A N 1
ATOM 842 C CA . GLU A 1 114 ? -14.644 -0.761 17.257 1.00 86.62 114 GLU A CA 1
ATOM 843 C C . GLU A 1 114 ? -15.143 -1.687 16.137 1.00 86.62 114 GLU A C 1
ATOM 845 O O . GLU A 1 114 ? -15.870 -2.638 16.415 1.00 86.62 114 GLU A O 1
ATOM 850 N N . GLN A 1 115 ? -14.735 -1.436 14.888 1.00 82.94 115 GLN A N 1
ATOM 851 C CA . GLN A 1 115 ? -15.181 -2.205 13.720 1.00 82.94 115 GLN A CA 1
ATOM 852 C C . GLN A 1 115 ? -14.221 -3.333 13.320 1.00 82.94 115 GLN A C 1
ATOM 854 O O . GLN A 1 115 ? -14.665 -4.378 12.851 1.00 82.94 115 GLN A O 1
ATOM 859 N N . PHE A 1 116 ? -12.915 -3.157 13.534 1.00 83.81 116 PHE A N 1
ATOM 860 C CA . PHE A 1 116 ? -11.878 -4.077 13.070 1.00 83.81 116 PHE A CA 1
ATOM 861 C C . PHE A 1 116 ? -10.965 -4.496 14.231 1.00 83.81 116 PHE A C 1
ATOM 863 O O . PHE A 1 116 ? -10.080 -3.735 14.636 1.00 83.81 116 PHE A O 1
ATOM 870 N N . PRO A 1 117 ? -11.099 -5.731 14.751 1.00 77.12 117 PRO A N 1
ATOM 871 C CA . PRO A 1 117 ? -10.331 -6.185 15.912 1.00 77.12 117 PRO A CA 1
ATOM 872 C C . PRO A 1 117 ? -8.826 -6.319 15.634 1.00 77.12 117 PRO A C 1
ATOM 874 O O . PRO A 1 117 ? -8.027 -6.323 16.566 1.00 77.12 117 PRO A O 1
ATOM 877 N N . ALA A 1 118 ? -8.433 -6.417 14.362 1.00 82.31 118 ALA A N 1
ATOM 878 C CA . ALA A 1 118 ? -7.038 -6.485 13.936 1.00 82.31 118 ALA A CA 1
ATOM 879 C C . ALA A 1 118 ? -6.416 -5.104 13.642 1.00 82.31 118 ALA A C 1
ATOM 881 O O . ALA A 1 118 ? -5.289 -5.052 13.160 1.00 82.31 118 ALA A O 1
ATOM 882 N N . CYS A 1 119 ? -7.125 -3.996 13.897 1.00 84.94 119 CYS A N 1
ATOM 883 C CA . CYS A 1 119 ? -6.632 -2.653 13.596 1.00 84.94 119 CYS A CA 1
ATOM 884 C C . CYS A 1 119 ? -5.277 -2.374 14.285 1.00 84.94 119 CYS A C 1
ATOM 886 O O . CYS A 1 119 ? -5.115 -2.683 15.469 1.00 84.94 119 CYS A O 1
ATOM 888 N N . PRO A 1 120 ? -4.308 -1.756 13.581 1.00 88.50 120 PRO A N 1
ATOM 889 C CA . PRO A 1 120 ? -3.034 -1.371 14.174 1.00 88.50 120 PRO A CA 1
ATOM 890 C C . PRO A 1 120 ? -3.217 -0.342 15.290 1.00 88.50 120 PRO A C 1
ATOM 892 O O . PRO A 1 120 ? -4.202 0.403 15.332 1.00 88.50 120 PRO A O 1
ATOM 895 N N . SER A 1 121 ? -2.242 -0.292 16.198 1.00 90.75 121 SER A N 1
ATOM 896 C CA . SER A 1 121 ? -2.326 0.569 17.370 1.00 90.75 121 SER A CA 1
ATOM 897 C C . SER A 1 121 ? -2.237 2.046 16.986 1.00 90.75 121 SER A C 1
ATOM 899 O O . SER A 1 121 ? -1.646 2.431 15.973 1.00 90.75 121 SER A O 1
ATOM 901 N N . LYS A 1 122 ? -2.754 2.924 17.851 1.00 89.81 122 LYS A N 1
ATOM 902 C CA . LYS A 1 122 ? -2.600 4.376 17.685 1.00 89.81 122 LYS A CA 1
ATOM 903 C C . LYS A 1 122 ? -1.132 4.798 17.518 1.00 89.81 122 LYS A C 1
ATOM 905 O O . LYS A 1 122 ? -0.857 5.737 16.771 1.00 89.81 122 LYS A O 1
ATOM 910 N N . ALA A 1 123 ? -0.205 4.122 18.200 1.00 90.62 123 ALA A N 1
ATOM 911 C CA . ALA A 1 123 ? 1.224 4.399 18.089 1.00 90.62 123 ALA A CA 1
ATOM 912 C C . ALA A 1 123 ? 1.747 4.097 16.675 1.00 90.62 123 ALA A C 1
ATOM 914 O O . ALA A 1 123 ? 2.463 4.923 16.109 1.00 90.62 123 ALA A O 1
ATOM 915 N N . ASP A 1 124 ? 1.307 2.989 16.073 1.00 92.69 124 ASP A N 1
ATOM 916 C CA . ASP A 1 124 ? 1.671 2.614 14.702 1.00 92.69 124 ASP A CA 1
ATOM 917 C C . ASP A 1 124 ? 1.144 3.642 13.694 1.00 92.69 124 ASP A C 1
ATOM 919 O O . ASP A 1 124 ? 1.890 4.125 12.842 1.00 92.69 124 ASP A O 1
ATOM 923 N N . LEU A 1 125 ? -0.117 4.069 13.844 1.00 91.56 125 LEU A N 1
ATOM 924 C CA . LEU A 1 125 ? -0.705 5.095 12.978 1.00 91.56 125 LEU A CA 1
ATOM 925 C C . LEU A 1 125 ? 0.044 6.434 13.079 1.00 91.56 125 LEU A C 1
ATOM 927 O O . LEU A 1 125 ? 0.285 7.090 12.063 1.00 91.56 125 LEU A O 1
ATOM 931 N N . GLN A 1 126 ? 0.433 6.847 14.291 1.00 91.81 126 GLN A N 1
ATOM 932 C CA . GLN A 1 126 ? 1.245 8.052 14.500 1.00 91.81 126 GLN A CA 1
ATOM 933 C C . GLN A 1 126 ? 2.629 7.918 13.866 1.00 91.81 126 GLN A C 1
ATOM 935 O O . GLN A 1 126 ? 3.094 8.849 13.204 1.00 91.81 126 GLN A O 1
ATOM 940 N N . GLN A 1 127 ? 3.273 6.764 14.037 1.00 94.19 127 GLN A N 1
ATOM 941 C CA . GLN A 1 127 ? 4.578 6.481 13.458 1.00 94.19 127 GLN A CA 1
ATOM 942 C C . GLN A 1 127 ? 4.522 6.531 11.928 1.00 94.19 127 GLN A C 1
ATOM 944 O O . GLN A 1 127 ? 5.324 7.231 11.307 1.00 94.19 127 GLN A O 1
ATOM 949 N N . TRP A 1 128 ? 3.550 5.866 11.305 1.00 94.12 128 TRP A N 1
ATOM 950 C CA . TRP A 1 128 ? 3.384 5.897 9.854 1.00 94.12 128 TRP A CA 1
ATOM 951 C C . TRP A 1 128 ? 3.086 7.298 9.335 1.00 94.12 128 TRP A C 1
ATOM 953 O O . TRP A 1 128 ? 3.686 7.712 8.342 1.00 94.12 128 TRP A O 1
ATOM 963 N N . LYS A 1 129 ? 2.241 8.063 10.037 1.00 90.88 129 LYS A N 1
ATOM 964 C CA . LYS A 1 129 ? 1.983 9.468 9.706 1.00 90.88 129 LYS A CA 1
ATOM 965 C C . LYS A 1 129 ? 3.259 10.310 9.784 1.00 90.88 129 LYS A C 1
ATOM 967 O O . LYS A 1 129 ? 3.511 11.139 8.915 1.00 90.88 129 LYS A O 1
ATOM 972 N N . SER A 1 130 ? 4.110 10.068 10.780 1.00 91.94 130 SER A N 1
ATOM 973 C CA . SER A 1 130 ? 5.378 10.787 10.926 1.00 91.94 130 SER A CA 1
ATOM 974 C C . SER A 1 130 ? 6.395 10.443 9.830 1.00 91.94 130 SER A C 1
ATOM 976 O O . SER A 1 130 ? 7.124 11.330 9.394 1.00 91.94 130 SER A O 1
ATOM 978 N N . ILE A 1 131 ? 6.462 9.184 9.384 1.00 92.38 131 ILE A N 1
ATOM 979 C CA . ILE A 1 131 ? 7.430 8.722 8.370 1.00 92.38 131 ILE A CA 1
ATOM 980 C C . ILE A 1 131 ? 6.961 9.082 6.951 1.00 92.38 131 ILE A C 1
ATOM 982 O O . ILE A 1 131 ? 7.720 9.584 6.109 1.00 92.38 131 ILE A O 1
ATOM 986 N N . HIS A 1 132 ? 5.696 8.801 6.651 1.00 91.50 132 HIS A N 1
ATOM 987 C CA . HIS A 1 132 ? 5.163 8.868 5.294 1.00 91.50 132 HIS A CA 1
ATOM 988 C C . HIS A 1 132 ? 4.401 10.163 5.009 1.00 91.50 132 HIS A C 1
ATOM 990 O O . HIS A 1 132 ? 4.312 10.547 3.843 1.00 91.50 132 HIS A O 1
ATOM 996 N N . GLY A 1 133 ? 3.958 10.882 6.042 1.00 89.94 133 GLY A N 1
ATOM 997 C CA . GLY A 1 133 ? 3.078 12.036 5.915 1.00 89.94 133 GLY A CA 1
ATOM 998 C C . GLY A 1 133 ? 1.622 11.585 5.922 1.00 89.94 133 GLY A C 1
ATOM 999 O O . GLY A 1 133 ? 1.145 11.039 6.910 1.00 89.94 133 GLY A O 1
ATOM 1000 N N . ASN A 1 134 ? 0.908 11.799 4.819 1.00 89.81 134 ASN A N 1
ATOM 1001 C CA . ASN A 1 134 ? -0.492 11.388 4.729 1.00 89.81 134 ASN A CA 1
ATOM 1002 C C . ASN A 1 134 ? -0.605 9.865 4.591 1.00 89.81 134 ASN A C 1
ATOM 1004 O O . ASN A 1 134 ? 0.060 9.259 3.745 1.00 89.81 134 ASN A O 1
ATOM 1008 N N . ILE A 1 135 ? -1.493 9.285 5.392 1.00 92.81 135 ILE A N 1
ATOM 1009 C CA . ILE A 1 135 ? -1.939 7.897 5.284 1.00 92.81 135 ILE A CA 1
ATOM 1010 C C . ILE A 1 135 ? -3.434 7.887 4.972 1.00 92.81 135 ILE A C 1
ATOM 1012 O O . ILE A 1 135 ? -4.167 8.799 5.363 1.00 92.81 135 ILE A O 1
ATOM 1016 N N . PHE A 1 136 ? -3.865 6.864 4.251 1.00 91.75 136 PHE A N 1
ATOM 1017 C CA . PHE A 1 136 ? -5.224 6.716 3.756 1.00 91.75 136 PHE A CA 1
ATOM 1018 C C . PHE A 1 136 ? -5.804 5.387 4.212 1.00 91.75 136 PHE A C 1
ATOM 1020 O O . PHE A 1 136 ? -5.073 4.416 4.414 1.00 91.75 136 PHE A O 1
ATOM 1027 N N . PHE A 1 137 ? -7.124 5.373 4.351 1.00 91.00 137 PHE A N 1
ATOM 1028 C CA . PHE A 1 137 ? -7.895 4.210 4.762 1.00 91.00 137 PHE A CA 1
ATOM 1029 C C . PHE A 1 137 ? -8.831 3.837 3.628 1.00 91.00 137 PHE A C 1
ATOM 1031 O O . PHE A 1 137 ? -9.525 4.701 3.088 1.00 91.00 137 PHE A O 1
ATOM 1038 N N . LEU A 1 138 ? -8.841 2.554 3.294 1.00 89.69 138 LEU A N 1
ATOM 1039 C CA . LEU A 1 138 ? -9.798 1.959 2.382 1.00 89.69 138 LEU A CA 1
ATOM 1040 C C . LEU A 1 138 ? -10.422 0.762 3.087 1.00 89.69 138 LEU A C 1
ATOM 1042 O O . LEU A 1 138 ? -9.712 -0.135 3.532 1.00 89.69 138 LEU A O 1
ATOM 1046 N N . GLN A 1 139 ? -11.742 0.766 3.192 1.00 88.25 139 GLN A N 1
ATOM 1047 C CA . GLN A 1 139 ? -12.494 -0.406 3.607 1.00 88.25 139 GLN A CA 1
ATOM 1048 C C . GLN A 1 139 ? -12.958 -1.134 2.347 1.00 88.25 139 GLN A C 1
ATOM 1050 O O . GLN A 1 139 ? -13.585 -0.517 1.485 1.00 88.25 139 GLN A O 1
ATOM 1055 N N . LEU A 1 140 ? -12.625 -2.417 2.242 1.00 85.50 140 LEU A N 1
ATOM 1056 C CA . LEU A 1 140 ? -13.155 -3.321 1.225 1.00 85.50 140 LEU A CA 1
ATOM 1057 C C . LEU A 1 140 ? -13.796 -4.489 1.966 1.00 85.50 140 LEU A C 1
ATOM 1059 O O . LEU A 1 140 ? -13.121 -5.177 2.732 1.00 85.50 140 LEU A O 1
ATOM 1063 N N . ASP A 1 141 ? -15.104 -4.644 1.780 1.00 83.44 141 ASP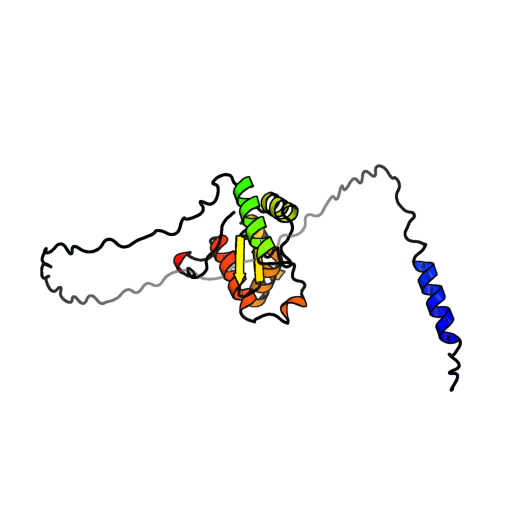 A N 1
ATOM 1064 C CA . ASP A 1 141 ? -15.932 -5.610 2.501 1.00 83.44 141 ASP A CA 1
ATOM 1065 C C . ASP A 1 141 ? -15.746 -5.501 4.030 1.00 83.44 141 ASP A C 1
ATOM 1067 O O . ASP A 1 141 ? -15.988 -4.441 4.622 1.00 83.44 141 ASP A O 1
ATOM 1071 N N . ASP A 1 142 ? -15.284 -6.584 4.656 1.00 84.12 142 ASP A N 1
ATOM 1072 C CA . ASP A 1 142 ? -15.060 -6.712 6.099 1.00 84.12 142 ASP A CA 1
ATOM 1073 C C . ASP A 1 142 ? -13.594 -6.460 6.504 1.00 84.12 142 ASP A C 1
ATOM 1075 O O . ASP A 1 142 ? -13.189 -6.749 7.634 1.00 84.12 142 ASP A O 1
ATOM 1079 N N . GLU A 1 143 ? -12.775 -5.917 5.599 1.00 86.56 143 GLU A N 1
ATOM 1080 C CA . GLU A 1 143 ? -11.361 -5.650 5.846 1.00 86.56 143 GLU A CA 1
ATOM 1081 C C . GLU A 1 143 ? -10.992 -4.179 5.682 1.00 86.56 143 GLU A C 1
ATOM 1083 O O . GLU A 1 143 ? -11.472 -3.459 4.803 1.00 86.56 143 GLU A O 1
ATOM 1088 N N . VAL A 1 144 ? -10.069 -3.736 6.539 1.00 89.62 144 VAL A N 1
ATOM 1089 C CA . VAL A 1 144 ? -9.484 -2.401 6.465 1.00 89.62 144 VAL A CA 1
ATOM 1090 C C . VAL A 1 144 ? -8.064 -2.467 5.929 1.00 89.62 144 VAL A C 1
ATOM 1092 O O . VAL A 1 144 ? -7.212 -3.205 6.424 1.00 89.62 144 VAL A O 1
ATOM 1095 N N . PHE A 1 145 ? -7.807 -1.615 4.948 1.00 91.94 145 PHE A N 1
ATOM 1096 C CA . PHE A 1 145 ? -6.506 -1.400 4.351 1.00 91.94 145 PHE A CA 1
ATOM 1097 C C . PHE A 1 145 ? -6.015 -0.006 4.698 1.00 91.94 145 PHE A C 1
ATOM 1099 O O . PHE A 1 145 ? -6.735 0.987 4.559 1.00 91.94 145 PHE A O 1
ATOM 1106 N N . ILE A 1 146 ? -4.760 0.072 5.124 1.00 93.50 146 ILE A N 1
ATOM 1107 C CA . ILE A 1 146 ? -4.078 1.338 5.373 1.00 93.50 146 ILE A CA 1
ATOM 1108 C C . ILE A 1 146 ? -2.927 1.424 4.399 1.00 93.50 146 ILE A C 1
ATOM 1110 O O . ILE A 1 146 ? -2.079 0.534 4.340 1.00 93.50 146 ILE A O 1
ATOM 1114 N N . TYR A 1 147 ? -2.893 2.502 3.634 1.00 95.19 147 TYR A N 1
ATOM 1115 C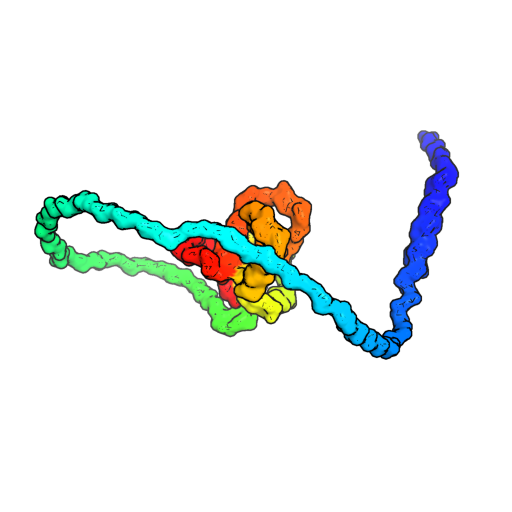 CA . TYR A 1 147 ? -1.912 2.691 2.581 1.00 95.19 147 TYR A CA 1
ATOM 1116 C C . TYR A 1 147 ? -1.418 4.132 2.546 1.00 95.19 147 TYR A C 1
ATOM 1118 O O . TYR A 1 147 ? -1.970 5.043 3.168 1.00 95.19 147 TYR A O 1
ATOM 1126 N N . ARG A 1 148 ? -0.335 4.340 1.807 1.00 94.75 148 ARG A N 1
ATOM 1127 C CA . ARG A 1 148 ? 0.250 5.654 1.548 1.00 94.75 148 ARG A CA 1
ATOM 1128 C C . ARG A 1 148 ? 0.381 5.890 0.051 1.00 94.75 148 ARG A C 1
ATOM 1130 O O . ARG A 1 148 ? 0.440 4.956 -0.744 1.00 94.75 148 ARG A O 1
ATOM 1137 N N . TYR A 1 149 ? 0.511 7.154 -0.316 1.00 93.75 149 TYR A N 1
ATOM 1138 C CA . TYR A 1 149 ? 0.891 7.529 -1.671 1.00 93.75 149 TYR A CA 1
ATOM 1139 C C . TYR A 1 149 ? 2.381 7.246 -1.926 1.00 93.75 149 TYR A C 1
ATOM 1141 O O . TYR A 1 149 ? 3.205 7.162 -1.001 1.00 93.75 149 TYR A O 1
ATOM 1149 N N . LEU A 1 150 ? 2.732 7.121 -3.203 1.00 94.19 150 LEU A N 1
ATOM 1150 C CA . LEU A 1 150 ? 4.106 6.976 -3.651 1.00 94.19 150 LEU A CA 1
ATOM 1151 C C . LEU A 1 150 ? 4.752 8.361 -3.771 1.00 94.19 150 LEU A C 1
ATOM 1153 O O . LEU A 1 150 ? 4.261 9.238 -4.484 1.00 94.19 150 LEU A O 1
ATOM 1157 N N . LYS A 1 151 ? 5.879 8.585 -3.085 1.00 91.69 151 LYS A N 1
ATOM 1158 C CA . LYS A 1 151 ? 6.578 9.875 -3.171 1.00 91.69 151 LYS A CA 1
ATOM 1159 C C . LYS A 1 151 ? 7.309 9.996 -4.510 1.00 91.69 151 LYS A C 1
ATOM 1161 O O . LYS A 1 151 ? 7.850 9.023 -5.033 1.00 91.69 151 LYS A O 1
ATOM 1166 N N . ARG A 1 152 ? 7.442 11.226 -5.024 1.00 90.44 152 ARG A N 1
ATOM 1167 C CA . ARG A 1 152 ? 8.149 11.493 -6.293 1.00 90.44 152 ARG A CA 1
ATOM 1168 C C . ARG A 1 152 ? 9.585 10.960 -6.303 1.00 90.44 152 ARG A C 1
ATOM 1170 O O . ARG A 1 152 ? 10.023 10.436 -7.319 1.00 90.44 152 ARG A O 1
ATOM 1177 N N . GLN A 1 153 ? 10.304 11.074 -5.186 1.00 92.12 153 GLN A N 1
ATOM 1178 C CA . GLN A 1 153 ? 11.668 10.547 -5.062 1.00 92.12 153 GLN A CA 1
ATOM 1179 C C . GLN A 1 153 ? 11.710 9.019 -5.195 1.00 92.12 153 GLN A C 1
ATOM 1181 O O . GLN A 1 153 ? 12.572 8.499 -5.895 1.00 92.12 153 GLN A O 1
ATOM 1186 N N . GLU A 1 154 ? 10.757 8.305 -4.590 1.00 92.44 154 GLU A N 1
ATOM 1187 C CA . GLU A 1 154 ? 10.657 6.846 -4.716 1.00 92.44 154 GLU A CA 1
ATOM 1188 C C . GLU A 1 154 ? 10.322 6.440 -6.148 1.00 92.44 154 GLU A C 1
ATOM 1190 O O . GLU A 1 154 ? 10.916 5.508 -6.674 1.00 92.44 154 GLU A O 1
ATOM 1195 N N . TRP A 1 155 ? 9.424 7.175 -6.807 1.00 92.06 155 TRP A N 1
ATOM 1196 C CA . TRP A 1 155 ? 9.107 6.942 -8.213 1.00 92.06 155 TRP A CA 1
ATOM 1197 C C . TRP A 1 155 ? 10.334 7.086 -9.119 1.00 92.06 155 TRP A C 1
ATOM 1199 O O . TRP A 1 155 ? 10.558 6.258 -10.000 1.00 92.06 155 TRP A O 1
ATOM 1209 N N . VAL A 1 156 ? 11.156 8.116 -8.900 1.00 92.81 156 VAL A N 1
ATOM 1210 C CA . VAL A 1 156 ? 12.408 8.296 -9.652 1.00 92.81 156 VAL A CA 1
ATOM 1211 C C . VAL A 1 156 ? 13.372 7.136 -9.392 1.00 92.81 156 VAL A C 1
ATOM 1213 O O . VAL A 1 156 ? 13.951 6.618 -10.340 1.00 92.81 156 VAL A O 1
ATOM 1216 N N . GLN A 1 157 ? 13.501 6.686 -8.140 1.00 93.06 157 GLN A N 1
ATOM 1217 C CA . GLN A 1 157 ? 14.344 5.537 -7.791 1.00 93.06 157 GLN A CA 1
ATOM 1218 C C . GLN A 1 157 ? 13.862 4.241 -8.450 1.00 93.06 157 GLN A C 1
ATOM 1220 O O . GLN A 1 157 ? 14.678 3.502 -8.988 1.00 93.06 157 GLN A O 1
ATOM 1225 N N . LEU A 1 158 ? 12.550 3.989 -8.466 1.00 92.25 158 LEU A N 1
ATOM 1226 C CA . LEU A 1 158 ? 11.976 2.823 -9.139 1.00 92.25 158 LEU A CA 1
ATOM 1227 C C . LEU A 1 158 ? 12.269 2.852 -10.642 1.00 92.25 158 LEU A C 1
ATOM 1229 O O . LEU A 1 158 ? 12.690 1.849 -11.196 1.00 92.25 158 LEU A O 1
ATOM 1233 N N . ASN A 1 159 ? 12.131 4.001 -11.305 1.00 90.19 159 ASN A N 1
ATOM 1234 C CA . ASN A 1 159 ? 12.429 4.100 -12.739 1.00 90.19 159 ASN A CA 1
ATOM 1235 C C . ASN A 1 159 ? 13.925 4.059 -13.073 1.00 90.19 159 ASN A C 1
ATOM 1237 O O . ASN A 1 159 ? 14.279 3.783 -14.217 1.00 90.19 159 ASN A O 1
ATOM 1241 N N . ALA A 1 160 ? 14.795 4.329 -12.100 1.00 93.00 160 ALA A N 1
ATOM 1242 C CA . ALA A 1 160 ? 16.233 4.149 -12.250 1.00 93.00 160 ALA A CA 1
ATOM 1243 C C . ALA A 1 160 ? 16.667 2.681 -12.077 1.00 93.00 160 ALA A C 1
ATOM 1245 O O . ALA A 1 160 ? 17.760 2.319 -12.510 1.00 93.00 160 ALA A O 1
ATOM 1246 N N . ASP A 1 161 ? 15.834 1.832 -11.462 1.00 93.50 161 ASP A N 1
ATOM 1247 C CA . ASP A 1 161 ? 16.129 0.414 -11.264 1.00 93.50 161 ASP A CA 1
ATOM 1248 C C . ASP A 1 161 ? 15.948 -0.370 -12.586 1.00 93.50 161 ASP A C 1
ATOM 1250 O O . ASP A 1 161 ? 14.834 -0.466 -13.115 1.00 93.50 161 ASP A O 1
ATOM 1254 N N . PRO A 1 162 ? 17.012 -0.985 -13.139 1.00 91.25 162 PRO A N 1
ATOM 1255 C CA . PRO A 1 162 ? 16.925 -1.741 -14.387 1.00 91.25 162 PRO A CA 1
ATOM 1256 C C . PRO A 1 162 ? 16.035 -2.985 -14.279 1.00 91.25 162 PRO A C 1
ATOM 1258 O O . PRO A 1 162 ? 15.566 -3.485 -15.304 1.00 91.25 162 PRO A O 1
ATOM 1261 N N . ILE A 1 163 ? 15.810 -3.510 -13.070 1.00 92.88 163 ILE A N 1
ATOM 1262 C CA . ILE A 1 163 ? 14.885 -4.620 -12.841 1.00 92.88 163 ILE A CA 1
ATOM 1263 C C . ILE A 1 163 ? 13.462 -4.115 -13.042 1.00 92.88 163 ILE A C 1
ATOM 1265 O O . ILE A 1 163 ? 12.722 -4.717 -13.812 1.00 92.88 163 ILE A O 1
ATOM 1269 N N . TRP A 1 164 ? 13.109 -2.984 -12.426 1.00 91.69 164 TRP A N 1
ATOM 1270 C CA . TRP A 1 164 ? 11.779 -2.378 -12.521 1.00 91.69 164 TRP A CA 1
ATOM 1271 C C . TRP A 1 164 ? 11.338 -2.141 -13.964 1.00 91.69 164 TRP A C 1
ATOM 1273 O O . TRP A 1 164 ? 10.216 -2.477 -14.339 1.00 91.69 164 TRP A O 1
ATOM 1283 N N . VAL A 1 165 ? 12.233 -1.606 -14.798 1.00 89.75 165 VAL A N 1
ATOM 1284 C CA . VAL A 1 165 ? 11.937 -1.297 -16.205 1.00 89.75 165 VAL A CA 1
ATOM 1285 C C . VAL A 1 165 ? 11.559 -2.553 -16.999 1.00 89.75 165 VAL A C 1
ATOM 1287 O O . VAL A 1 165 ? 10.713 -2.475 -17.888 1.00 89.75 165 VAL A O 1
ATOM 1290 N N . LYS A 1 166 ? 12.132 -3.711 -16.649 1.00 93.62 166 LYS A N 1
ATOM 1291 C CA . LYS A 1 166 ? 11.885 -5.000 -17.315 1.00 93.62 166 LYS A CA 1
ATOM 1292 C C . LYS A 1 166 ? 10.625 -5.718 -16.831 1.00 93.62 166 LYS A C 1
ATOM 1294 O O . LYS A 1 166 ? 10.247 -6.714 -17.439 1.00 93.62 166 LYS A O 1
ATOM 1299 N N . LEU A 1 167 ? 10.005 -5.256 -15.745 1.00 93.62 167 LEU A N 1
ATOM 1300 C CA . LEU A 1 167 ? 8.798 -5.876 -15.206 1.00 93.62 167 LEU A CA 1
ATOM 1301 C C . LEU A 1 167 ? 7.575 -5.541 -16.060 1.00 93.62 167 LEU A C 1
ATOM 1303 O O . LEU A 1 167 ? 7.402 -4.406 -16.528 1.00 93.62 167 LEU A O 1
ATOM 1307 N N . ASN A 1 168 ? 6.692 -6.528 -16.185 1.00 94.56 168 ASN A N 1
ATOM 1308 C CA . ASN A 1 168 ? 5.358 -6.333 -16.745 1.00 94.56 168 ASN A CA 1
ATOM 1309 C C . ASN A 1 168 ? 4.496 -5.487 -15.796 1.00 94.56 168 ASN A C 1
ATOM 1311 O O . ASN A 1 168 ? 4.841 -5.311 -14.625 1.00 94.56 168 ASN A O 1
ATOM 1315 N N . GLN A 1 169 ? 3.373 -4.964 -16.295 1.00 90.19 169 GLN A N 1
ATOM 1316 C CA . GLN A 1 169 ? 2.510 -4.084 -15.504 1.00 90.19 169 GLN A CA 1
ATOM 1317 C C . GLN A 1 169 ? 2.005 -4.767 -14.226 1.00 90.19 169 GLN A C 1
ATOM 1319 O O . GLN A 1 169 ? 2.140 -4.190 -13.155 1.00 90.19 169 GLN A O 1
ATOM 1324 N N . ASP A 1 170 ? 1.560 -6.020 -14.309 1.00 90.31 170 ASP A N 1
ATOM 1325 C CA . ASP A 1 170 ? 1.062 -6.773 -13.147 1.00 90.31 170 ASP A CA 1
ATOM 1326 C C . ASP A 1 170 ? 2.132 -6.907 -12.050 1.00 90.31 170 ASP A C 1
ATOM 1328 O O . ASP A 1 170 ? 1.890 -6.654 -10.874 1.00 90.31 170 ASP A O 1
ATOM 1332 N N . GLN A 1 171 ? 3.377 -7.189 -12.444 1.00 91.75 171 GLN A N 1
ATOM 1333 C CA . GLN A 1 171 ? 4.512 -7.288 -11.519 1.00 91.75 171 GLN A CA 1
ATOM 1334 C C . GLN A 1 171 ? 4.882 -5.933 -10.896 1.00 91.75 171 GLN A C 1
ATOM 1336 O O . GLN A 1 171 ? 5.357 -5.871 -9.758 1.00 91.75 171 GLN A O 1
ATOM 1341 N N . LYS A 1 172 ? 4.697 -4.835 -11.639 1.00 92.56 172 LYS A N 1
ATOM 1342 C CA . LYS A 1 172 ? 4.859 -3.477 -11.104 1.00 92.56 172 LYS A CA 1
ATOM 1343 C C . LYS A 1 172 ? 3.756 -3.171 -10.098 1.00 92.56 172 LYS A C 1
ATOM 1345 O O . LYS A 1 172 ? 4.080 -2.684 -9.018 1.00 92.56 172 LYS A O 1
ATOM 1350 N N . ASN A 1 173 ? 2.506 -3.514 -10.410 1.00 92.44 173 ASN A N 1
ATOM 1351 C CA . ASN A 1 173 ? 1.357 -3.341 -9.522 1.00 92.44 173 ASN A CA 1
ATOM 1352 C C . ASN A 1 173 ? 1.566 -4.101 -8.205 1.00 92.44 173 ASN A C 1
ATOM 1354 O O . ASN A 1 173 ? 1.467 -3.500 -7.139 1.00 92.44 173 ASN A O 1
ATOM 1358 N N . GLU A 1 174 ? 1.974 -5.371 -8.255 1.00 91.00 174 GLU A N 1
ATOM 1359 C CA . GLU A 1 174 ? 2.300 -6.154 -7.055 1.00 91.00 174 GLU A CA 1
ATOM 1360 C C . GLU A 1 174 ? 3.397 -5.494 -6.209 1.00 91.00 174 GLU A C 1
ATOM 1362 O O . GLU A 1 174 ? 3.279 -5.372 -4.988 1.00 91.00 174 GLU A O 1
ATOM 1367 N N . LYS A 1 175 ? 4.472 -5.007 -6.839 1.00 91.31 175 LYS A N 1
ATOM 1368 C CA . LYS A 1 175 ? 5.538 -4.313 -6.103 1.00 91.31 175 LYS A CA 1
ATOM 1369 C C . LYS A 1 175 ? 5.088 -2.971 -5.527 1.00 91.31 175 LYS A C 1
ATOM 1371 O O . LYS A 1 175 ? 5.545 -2.618 -4.439 1.00 91.31 175 LYS A O 1
ATOM 1376 N N . LEU A 1 176 ? 4.241 -2.215 -6.230 1.00 92.69 176 LEU A N 1
ATOM 1377 C CA . LEU A 1 176 ? 3.653 -0.979 -5.702 1.00 92.69 176 LEU A CA 1
ATOM 1378 C C . LEU A 1 176 ? 2.778 -1.279 -4.492 1.00 92.69 176 LEU A C 1
ATOM 1380 O O . LEU A 1 176 ? 2.936 -0.633 -3.458 1.00 92.69 176 LEU A O 1
ATOM 1384 N N . PHE A 1 177 ? 1.920 -2.289 -4.605 1.00 93.12 177 PHE A N 1
ATOM 1385 C CA . PHE A 1 177 ? 1.060 -2.758 -3.533 1.00 93.12 177 PHE A CA 1
ATOM 1386 C C . PHE A 1 177 ? 1.876 -3.082 -2.278 1.00 93.12 177 PHE A C 1
ATOM 1388 O O . PHE A 1 177 ? 1.680 -2.453 -1.240 1.00 93.12 177 PHE A O 1
ATOM 1395 N N . VAL A 1 178 ? 2.881 -3.956 -2.389 1.00 91.75 178 VAL A N 1
ATOM 1396 C CA . VAL A 1 178 ? 3.726 -4.357 -1.247 1.00 91.75 178 VAL A CA 1
ATOM 1397 C C . VAL A 1 178 ? 4.483 -3.167 -0.640 1.00 91.75 178 VAL A C 1
ATOM 1399 O O . VAL A 1 178 ? 4.769 -3.150 0.554 1.00 91.75 178 VAL A O 1
ATOM 1402 N N . ARG A 1 179 ? 4.824 -2.150 -1.439 1.00 91.88 179 ARG A N 1
ATOM 1403 C CA . ARG A 1 179 ? 5.600 -0.990 -0.975 1.00 91.88 179 ARG A CA 1
ATOM 1404 C C . ARG A 1 179 ? 4.755 0.107 -0.319 1.00 91.88 179 ARG A C 1
ATOM 1406 O O . ARG A 1 179 ? 5.282 0.875 0.498 1.00 91.88 179 ARG A O 1
ATOM 1413 N N . CYS A 1 180 ? 3.496 0.235 -0.722 1.00 94.38 180 CYS A N 1
ATOM 1414 C CA . CYS A 1 180 ? 2.616 1.328 -0.313 1.00 94.38 180 CYS A CA 1
ATOM 1415 C C . CYS A 1 180 ? 1.508 0.902 0.654 1.00 94.38 180 CYS A C 1
ATOM 1417 O O . CYS A 1 180 ? 0.979 1.765 1.355 1.00 94.38 180 CYS A O 1
ATOM 1419 N N . VAL A 1 181 ? 1.171 -0.384 0.734 1.00 94.75 181 VAL A N 1
ATOM 1420 C CA . VAL A 1 181 ? 0.253 -0.904 1.752 1.00 94.75 181 VAL A CA 1
ATOM 1421 C C . VAL A 1 181 ? 1.016 -1.089 3.064 1.00 94.75 181 VAL A C 1
ATOM 1423 O O . VAL A 1 181 ? 2.060 -1.733 3.114 1.00 94.75 181 VAL A O 1
ATOM 1426 N N . LEU A 1 182 ? 0.508 -0.465 4.123 1.00 94.12 182 LEU A N 1
ATOM 1427 C CA . LEU A 1 182 ? 1.071 -0.496 5.475 1.00 94.12 182 LEU A CA 1
ATOM 1428 C C . LEU A 1 182 ? 0.363 -1.534 6.347 1.00 94.12 182 LEU A C 1
ATOM 1430 O O . LEU A 1 182 ? 0.992 -2.159 7.199 1.00 94.12 182 LEU A O 1
ATOM 1434 N N . PHE A 1 183 ? -0.942 -1.706 6.132 1.00 93.50 183 PHE A N 1
ATOM 1435 C CA . PHE A 1 183 ? -1.758 -2.669 6.852 1.00 93.50 183 PHE A CA 1
ATOM 1436 C C . PHE A 1 183 ? -2.839 -3.281 5.941 1.00 93.50 183 PHE A C 1
ATOM 1438 O O . PHE A 1 183 ? -3.476 -2.527 5.201 1.00 93.50 183 PHE A O 1
ATOM 1445 N N . PRO A 1 184 ? -3.089 -4.599 6.037 1.00 90.75 184 PRO A N 1
ATOM 1446 C CA . PRO A 1 184 ? -2.248 -5.570 6.740 1.00 90.75 184 PRO A CA 1
ATOM 1447 C C . PRO A 1 184 ? -0.893 -5.739 6.027 1.00 90.75 184 PRO A C 1
ATOM 1449 O O . PRO A 1 184 ? -0.747 -5.423 4.847 1.00 90.75 184 PRO A O 1
ATOM 1452 N N . ALA A 1 185 ? 0.132 -6.172 6.762 1.00 86.19 185 ALA A N 1
ATOM 1453 C CA . ALA A 1 185 ? 1.454 -6.395 6.183 1.00 86.19 185 ALA A CA 1
ATOM 1454 C C . ALA A 1 185 ? 1.433 -7.695 5.370 1.00 86.19 185 ALA A C 1
ATOM 1456 O O . ALA A 1 185 ? 1.417 -8.783 5.940 1.00 86.19 185 ALA A O 1
ATOM 1457 N N . PHE A 1 186 ? 1.406 -7.573 4.044 1.00 83.50 186 PHE A N 1
ATOM 1458 C CA . PHE A 1 186 ? 1.347 -8.721 3.146 1.00 83.50 186 PHE A CA 1
ATOM 1459 C C . PHE A 1 186 ? 2.734 -9.301 2.873 1.00 83.50 186 PHE A C 1
ATOM 1461 O O . PHE A 1 186 ? 3.638 -8.605 2.403 1.00 83.50 186 PHE A O 1
ATOM 1468 N N . GLY A 1 187 ? 2.885 -10.601 3.111 1.00 77.12 187 GLY A N 1
ATOM 1469 C CA . GLY A 1 187 ? 3.957 -11.403 2.549 1.00 77.12 187 GLY A CA 1
ATOM 1470 C C . GLY A 1 187 ? 3.634 -11.891 1.127 1.00 77.12 187 GLY A C 1
ATOM 1471 O O . GLY A 1 187 ? 2.484 -11.841 0.687 1.00 77.12 187 GLY A O 1
ATOM 1472 N N . PRO A 1 188 ? 4.629 -12.436 0.400 1.00 70.25 188 PRO A N 1
ATOM 1473 C CA . PRO A 1 188 ? 4.439 -12.934 -0.967 1.00 70.25 188 PRO A CA 1
ATOM 1474 C C . PRO A 1 188 ? 3.399 -14.057 -1.104 1.00 70.25 188 PRO A C 1
ATOM 1476 O O . PRO A 1 188 ? 2.847 -14.254 -2.179 1.00 70.25 188 PRO A O 1
ATOM 1479 N N . LEU A 1 189 ? 3.148 -14.816 -0.032 1.00 78.12 189 LEU A N 1
ATOM 1480 C CA . LEU A 1 189 ? 2.206 -15.942 -0.028 1.00 78.12 189 LEU A CA 1
ATOM 1481 C C . LEU A 1 189 ? 0.791 -15.542 0.412 1.00 78.12 189 LEU A C 1
ATOM 1483 O O . LEU A 1 189 ? -0.162 -16.244 0.083 1.00 78.12 189 LEU A O 1
ATOM 1487 N N . ASP A 1 190 ? 0.641 -14.411 1.102 1.00 81.75 190 ASP A N 1
ATOM 1488 C CA . ASP A 1 190 ? -0.635 -13.992 1.699 1.00 81.75 190 ASP A CA 1
ATOM 1489 C C . ASP A 1 190 ? -1.631 -13.468 0.653 1.00 81.75 190 ASP A C 1
ATOM 1491 O O . ASP A 1 190 ? -2.830 -13.376 0.908 1.00 81.75 190 ASP A O 1
ATOM 1495 N N . LEU A 1 191 ? -1.139 -13.157 -0.548 1.00 82.12 191 LEU A N 1
ATOM 1496 C CA . LEU A 1 191 ? -1.941 -12.697 -1.680 1.00 82.12 191 LEU A CA 1
ATOM 1497 C C . LEU A 1 191 ? -2.663 -13.836 -2.415 1.00 82.12 191 LEU A C 1
ATOM 1499 O O . LEU A 1 191 ? -3.659 -13.587 -3.086 1.00 82.12 191 LEU A O 1
ATOM 1503 N N . LEU A 1 192 ? -2.218 -15.090 -2.265 1.00 81.44 192 LEU A N 1
ATOM 1504 C CA . LEU A 1 192 ? -2.760 -16.230 -3.023 1.00 81.44 192 LEU A CA 1
ATOM 1505 C C . LEU A 1 192 ? -4.210 -16.587 -2.656 1.00 81.44 192 LEU A C 1
ATOM 1507 O O . LEU A 1 192 ? -4.896 -17.234 -3.443 1.00 81.44 192 LEU A O 1
ATOM 1511 N N . GLY A 1 193 ? -4.667 -16.194 -1.466 1.00 80.50 193 GLY A N 1
ATOM 1512 C CA . GLY A 1 193 ? -6.036 -16.426 -0.994 1.00 80.50 193 GLY A CA 1
ATOM 1513 C C . GLY A 1 193 ? -6.968 -15.227 -1.156 1.00 80.50 193 GLY A C 1
ATOM 1514 O O . GLY A 1 193 ? -8.092 -15.274 -0.662 1.00 80.50 193 GLY A O 1
ATOM 1515 N N . ARG A 1 194 ? -6.499 -14.138 -1.774 1.00 85.00 194 ARG A N 1
ATOM 1516 C CA . ARG A 1 194 ? -7.240 -12.879 -1.883 1.00 85.00 194 ARG A CA 1
ATOM 1517 C C . ARG A 1 194 ? -7.973 -12.763 -3.210 1.00 85.00 194 ARG A C 1
ATOM 1519 O O . ARG A 1 194 ? -7.698 -13.481 -4.170 1.00 85.00 194 ARG A O 1
ATOM 1526 N N . GLU A 1 195 ? -8.925 -11.840 -3.245 1.00 87.88 195 GLU A N 1
ATOM 1527 C CA . GLU A 1 195 ? -9.655 -11.522 -4.463 1.00 87.88 195 GLU A CA 1
ATOM 1528 C C . GLU A 1 195 ? -8.706 -11.021 -5.550 1.00 87.88 195 GLU A C 1
ATOM 1530 O O . GLU A 1 195 ? -7.831 -10.191 -5.296 1.00 87.88 195 GLU A O 1
ATOM 1535 N N . ALA A 1 196 ? -8.908 -11.493 -6.781 1.00 85.44 196 ALA A N 1
ATOM 1536 C CA . ALA A 1 196 ? -8.032 -11.158 -7.902 1.00 85.44 196 ALA A CA 1
ATOM 1537 C C . ALA A 1 196 ? -7.959 -9.642 -8.169 1.00 85.44 196 ALA A C 1
ATOM 1539 O O . ALA A 1 196 ? -6.908 -9.138 -8.549 1.00 85.44 196 ALA A O 1
ATOM 1540 N N . GLY A 1 197 ? -9.055 -8.912 -7.931 1.00 89.06 197 GLY A N 1
ATOM 1541 C CA . GLY A 1 197 ? -9.130 -7.464 -8.146 1.00 89.06 197 GLY A CA 1
ATOM 1542 C C . GLY A 1 197 ? -8.557 -6.609 -7.012 1.00 89.06 197 GLY A C 1
ATOM 1543 O O . GLY A 1 197 ? -8.490 -5.390 -7.160 1.00 89.06 197 GLY A O 1
ATOM 1544 N N . LEU A 1 198 ? -8.141 -7.208 -5.889 1.00 90.44 198 LEU A N 1
ATOM 1545 C CA . LEU A 1 198 ? -7.704 -6.463 -4.705 1.00 90.44 198 LEU A CA 1
ATOM 1546 C C . LEU A 1 198 ? -6.481 -5.585 -4.998 1.00 90.44 198 LEU A C 1
ATOM 1548 O O . LEU A 1 198 ? -6.439 -4.415 -4.613 1.00 90.44 198 LEU A O 1
ATOM 1552 N N . ILE A 1 199 ? -5.486 -6.160 -5.680 1.00 92.00 199 ILE A N 1
ATOM 1553 C CA . ILE A 1 199 ? -4.234 -5.468 -6.000 1.00 92.00 199 ILE A CA 1
ATOM 1554 C C . ILE A 1 199 ? -4.524 -4.289 -6.924 1.00 92.00 199 ILE A C 1
ATOM 1556 O O . ILE A 1 199 ? -4.107 -3.172 -6.626 1.00 92.00 199 ILE A O 1
ATOM 1560 N N . ASP A 1 200 ? -5.288 -4.512 -7.991 1.00 91.75 200 ASP A N 1
ATOM 1561 C CA . ASP A 1 200 ? -5.617 -3.467 -8.961 1.00 91.75 200 ASP A CA 1
ATOM 1562 C C . ASP A 1 200 ? -6.430 -2.333 -8.327 1.00 91.75 200 ASP A C 1
ATOM 1564 O O . ASP A 1 200 ? -6.145 -1.158 -8.567 1.00 91.75 200 ASP A O 1
ATOM 1568 N N . ALA A 1 201 ? -7.388 -2.659 -7.453 1.00 91.06 201 ALA A N 1
ATOM 1569 C CA . ALA A 1 201 ? -8.176 -1.662 -6.737 1.00 91.06 201 ALA A CA 1
ATOM 1570 C C . ALA A 1 201 ? -7.299 -0.785 -5.827 1.00 91.06 201 ALA A C 1
ATOM 1572 O O . ALA A 1 201 ? -7.375 0.445 -5.885 1.00 91.06 201 ALA A O 1
ATOM 1573 N N . LEU A 1 202 ? -6.437 -1.395 -5.007 1.00 92.75 202 LEU A N 1
ATOM 1574 C CA . LEU A 1 202 ? -5.564 -0.660 -4.088 1.00 92.75 202 LEU A CA 1
ATOM 1575 C C . LEU A 1 202 ? -4.478 0.127 -4.818 1.00 92.75 202 LEU A C 1
ATOM 1577 O O . LEU A 1 202 ? -4.213 1.274 -4.455 1.00 92.75 202 LEU A O 1
ATOM 1581 N N . VAL A 1 203 ? -3.878 -0.441 -5.864 1.00 93.62 203 VAL A N 1
ATOM 1582 C CA . VAL A 1 203 ? -2.901 0.270 -6.697 1.00 93.62 203 VAL A CA 1
ATOM 1583 C C . VAL A 1 203 ? -3.561 1.455 -7.392 1.00 93.62 203 VAL A C 1
ATOM 1585 O O . VAL A 1 203 ? -3.007 2.548 -7.328 1.00 93.62 203 VAL A O 1
ATOM 1588 N N . GLY A 1 204 ? -4.774 1.307 -7.931 1.00 92.00 204 GLY A N 1
ATOM 1589 C CA . GLY A 1 204 ? -5.528 2.426 -8.502 1.00 92.00 204 GLY A CA 1
ATOM 1590 C C . GLY A 1 204 ? -5.761 3.558 -7.493 1.00 92.00 204 GLY A C 1
ATOM 1591 O O . GLY A 1 204 ? -5.568 4.733 -7.812 1.00 92.00 204 GLY A O 1
ATOM 1592 N N . GLN A 1 205 ? -6.084 3.226 -6.238 1.00 91.62 205 GLN A N 1
ATOM 1593 C CA . GLN A 1 205 ? -6.197 4.221 -5.164 1.00 91.62 205 GLN A CA 1
ATOM 1594 C C . GLN A 1 205 ? -4.852 4.884 -4.834 1.00 91.62 205 GLN A C 1
ATOM 1596 O O . GLN A 1 205 ? -4.790 6.104 -4.660 1.00 91.62 205 GLN A O 1
ATOM 1601 N N . ILE A 1 206 ? -3.763 4.115 -4.766 1.00 93.25 206 ILE A N 1
ATOM 1602 C CA . ILE A 1 206 ? -2.409 4.645 -4.549 1.00 93.25 206 ILE A CA 1
ATOM 1603 C C . ILE A 1 206 ? -2.028 5.598 -5.683 1.00 93.25 206 ILE A C 1
ATOM 1605 O O . ILE A 1 206 ? -1.507 6.684 -5.421 1.00 93.25 206 ILE A O 1
ATOM 1609 N N . GLU A 1 207 ? -2.290 5.222 -6.931 1.00 91.88 207 GLU A N 1
ATOM 1610 C CA . GLU A 1 207 ? -1.963 6.011 -8.113 1.00 91.88 207 GLU A CA 1
ATOM 1611 C C . GLU A 1 207 ? -2.753 7.317 -8.171 1.00 91.88 207 GLU A C 1
ATOM 1613 O O . GLU A 1 207 ? -2.167 8.376 -8.413 1.00 91.88 207 GLU A O 1
ATOM 1618 N N . MET A 1 208 ? -4.047 7.265 -7.851 1.00 90.00 208 MET A N 1
ATOM 1619 C CA . MET A 1 208 ? -4.900 8.444 -7.724 1.00 90.00 208 MET A CA 1
ATOM 1620 C C . MET A 1 208 ? -4.363 9.409 -6.658 1.00 90.00 208 MET A C 1
ATOM 1622 O O . MET A 1 208 ? -4.166 10.591 -6.933 1.00 90.00 208 MET A O 1
ATOM 1626 N N . GLN A 1 209 ? -4.036 8.914 -5.458 1.00 89.50 209 GLN A N 1
ATOM 1627 C CA . GLN A 1 209 ? -3.475 9.754 -4.388 1.00 89.50 209 GLN A CA 1
ATOM 1628 C C . GLN A 1 209 ? -2.053 10.252 -4.693 1.00 89.50 209 GLN A C 1
ATOM 1630 O O . GLN A 1 209 ? -1.603 11.252 -4.131 1.00 89.50 209 GLN A O 1
ATOM 1635 N N . SER A 1 210 ? -1.341 9.571 -5.591 1.00 88.75 210 SER A N 1
ATOM 1636 C CA . SER A 1 210 ? -0.012 9.965 -6.069 1.00 88.75 210 SER A CA 1
ATOM 1637 C C . SER A 1 210 ? -0.064 10.906 -7.280 1.00 88.75 210 SER A C 1
ATOM 1639 O O . SER A 1 210 ? 0.992 11.300 -7.773 1.00 88.75 210 SER A O 1
ATOM 1641 N N . MET A 1 211 ? -1.263 11.291 -7.741 1.00 85.62 211 MET A N 1
ATOM 1642 C CA . MET A 1 211 ? -1.491 12.142 -8.917 1.00 85.62 211 MET A CA 1
ATOM 1643 C C . MET A 1 211 ? -0.963 11.537 -10.231 1.00 85.62 211 MET A C 1
ATOM 1645 O O . MET A 1 211 ? -0.569 12.271 -11.137 1.00 85.62 211 MET A O 1
ATOM 1649 N N . PHE A 1 212 ? -0.925 10.205 -10.345 1.00 79.56 212 PHE A N 1
ATOM 1650 C CA . PHE A 1 212 ? -0.618 9.529 -11.614 1.00 79.56 212 PHE A CA 1
ATOM 1651 C C . PHE A 1 212 ? -1.832 9.454 -12.542 1.00 79.56 212 PHE A C 1
ATOM 1653 O O . PHE A 1 212 ? -1.669 9.440 -13.760 1.00 79.56 212 PHE A O 1
ATOM 1660 N N . VAL A 1 213 ? -3.033 9.421 -11.964 1.00 71.00 213 VAL A N 1
ATOM 1661 C CA . VAL A 1 213 ? -4.307 9.291 -12.675 1.00 71.00 213 VAL A CA 1
ATOM 1662 C C . VAL A 1 213 ? -5.140 10.547 -12.439 1.00 71.00 213 VAL A C 1
ATOM 1664 O O . VAL A 1 213 ? -5.078 11.148 -11.364 1.00 71.00 213 VAL A O 1
ATOM 1667 N N . ASP A 1 214 ? -5.909 10.954 -13.449 1.00 64.38 214 ASP A N 1
ATOM 1668 C CA . ASP A 1 214 ? -6.871 12.046 -13.314 1.00 64.38 214 ASP A CA 1
ATOM 1669 C C . ASP A 1 214 ? -7.916 11.682 -12.234 1.00 64.38 214 ASP A C 1
ATOM 1671 O O . ASP A 1 214 ? -8.539 10.619 -12.334 1.00 64.38 214 ASP A O 1
ATOM 1675 N N . PRO A 1 215 ? -8.130 12.518 -11.198 1.00 59.84 215 PRO A N 1
ATOM 1676 C CA . PRO A 1 215 ? -9.083 12.237 -10.122 1.00 59.84 215 PRO A CA 1
ATOM 1677 C C . PRO A 1 215 ? -10.517 11.975 -10.607 1.00 59.84 215 PRO A C 1
ATOM 1679 O O . PRO A 1 215 ? -11.281 11.311 -9.907 1.00 59.84 215 PRO A O 1
ATOM 1682 N N . TYR A 1 216 ? -10.894 12.438 -11.803 1.00 58.50 216 TYR A N 1
ATOM 1683 C CA . TYR A 1 216 ? -12.217 12.176 -12.376 1.00 58.50 216 TYR A CA 1
ATOM 1684 C C . TYR A 1 216 ? -12.379 10.761 -12.954 1.00 58.50 216 TYR A C 1
ATOM 1686 O O . TYR A 1 216 ? -13.504 10.345 -13.224 1.00 58.50 216 TYR A O 1
ATOM 1694 N N . ALA A 1 217 ? -11.295 9.998 -13.116 1.00 58.91 217 ALA A N 1
ATOM 1695 C CA . ALA A 1 217 ? -11.341 8.659 -13.701 1.00 58.91 217 ALA A CA 1
ATOM 1696 C C . ALA A 1 217 ? -11.720 7.544 -12.701 1.00 58.91 217 ALA A C 1
ATOM 1698 O O . ALA A 1 217 ? -12.084 6.454 -13.134 1.00 58.91 217 ALA A O 1
ATOM 1699 N N . LEU A 1 218 ? -11.642 7.789 -11.383 1.00 56.56 218 LEU A N 1
ATOM 1700 C CA . LEU A 1 218 ? -11.762 6.747 -10.340 1.00 56.56 218 LEU A CA 1
ATOM 1701 C C . LEU A 1 218 ? -12.722 7.100 -9.183 1.00 56.56 218 LEU A C 1
ATOM 1703 O O . LEU A 1 218 ? -12.713 6.449 -8.136 1.00 56.56 218 LEU A O 1
ATOM 1707 N N . ALA A 1 219 ? -13.563 8.124 -9.346 1.00 50.88 219 ALA A N 1
ATOM 1708 C CA . ALA A 1 219 ? -14.462 8.614 -8.302 1.00 50.88 219 ALA A CA 1
ATOM 1709 C C . ALA A 1 219 ? -15.640 7.652 -8.027 1.00 50.88 219 ALA A C 1
ATOM 1711 O O . ALA A 1 219 ? -16.743 7.849 -8.531 1.00 50.88 219 ALA A O 1
ATOM 1712 N N . ALA A 1 220 ? -15.411 6.616 -7.212 1.00 53.50 220 ALA A N 1
ATOM 1713 C CA . ALA A 1 220 ? -16.476 5.774 -6.651 1.00 53.5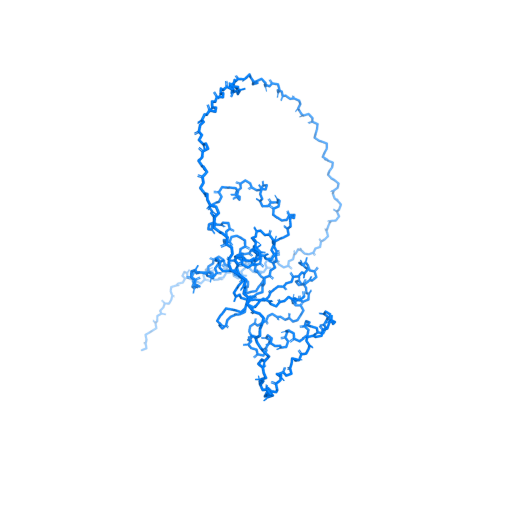0 220 ALA A CA 1
ATOM 1714 C C . ALA A 1 220 ? -16.268 5.351 -5.179 1.00 53.50 220 ALA A C 1
ATOM 1716 O O . ALA A 1 220 ? -17.223 4.897 -4.558 1.00 53.50 220 ALA A O 1
ATOM 1717 N N . ASN A 1 221 ? -15.081 5.544 -4.580 1.00 53.19 221 ASN A N 1
ATOM 1718 C CA . ASN A 1 221 ? -14.782 5.009 -3.242 1.00 53.19 221 ASN A CA 1
ATOM 1719 C C . ASN A 1 221 ? -14.524 6.114 -2.203 1.00 53.19 221 ASN A C 1
ATOM 1721 O O . ASN A 1 221 ? -13.721 7.027 -2.417 1.00 53.19 221 ASN A O 1
ATOM 1725 N N . SER A 1 222 ? -15.182 6.012 -1.046 1.00 54.25 222 SER A N 1
ATOM 1726 C CA . SER A 1 222 ? -15.047 6.926 0.093 1.00 54.25 222 SER A CA 1
ATOM 1727 C C . SER A 1 222 ? -13.669 6.797 0.752 1.00 54.25 222 SER A C 1
ATOM 1729 O O . SER A 1 222 ? -13.457 5.953 1.619 1.00 54.25 222 SER A O 1
ATOM 1731 N N . THR A 1 223 ? -12.720 7.640 0.344 1.00 58.62 223 THR A N 1
ATOM 1732 C CA . THR A 1 223 ? -11.382 7.702 0.951 1.00 58.62 223 THR A CA 1
ATOM 1733 C C . THR A 1 223 ? -11.355 8.750 2.063 1.00 58.62 223 THR A C 1
ATOM 1735 O O . THR A 1 223 ? -11.590 9.933 1.810 1.00 58.62 223 THR A O 1
ATOM 1738 N N . ILE A 1 224 ? -11.019 8.348 3.292 1.00 67.50 224 ILE A N 1
ATOM 1739 C CA . ILE A 1 224 ? -10.843 9.274 4.423 1.00 67.50 224 ILE A CA 1
ATOM 1740 C C . ILE A 1 224 ? -9.371 9.704 4.502 1.00 67.50 224 ILE A C 1
ATOM 1742 O O . ILE A 1 224 ? -8.469 8.868 4.549 1.00 67.50 224 ILE A O 1
ATOM 1746 N N . LYS A 1 225 ? -9.125 11.022 4.537 1.00 63.06 225 LYS A N 1
ATOM 1747 C CA . LYS A 1 225 ? -7.783 11.626 4.620 1.00 63.06 225 LYS A CA 1
ATOM 1748 C C . LYS A 1 225 ? -7.470 12.113 6.042 1.00 63.06 225 LYS A C 1
ATOM 1750 O O . LYS A 1 225 ? -8.217 12.927 6.600 1.00 63.06 225 LYS A O 1
ATOM 1755 N N . LEU A 1 226 ? -6.343 11.659 6.598 1.00 51.84 226 LEU A N 1
ATOM 1756 C CA . LEU A 1 226 ? -5.838 12.044 7.926 1.00 51.84 226 LEU A CA 1
ATOM 1757 C C . LEU A 1 226 ? -4.699 13.061 7.901 1.00 51.84 226 LEU A C 1
ATOM 1759 O O . LEU A 1 226 ? -3.847 12.992 6.996 1.00 51.84 226 LEU A O 1
#